Protein AF-A0A4Y9YE31-F1 (afdb_monomer)

Radius of gyration: 36.5 Å; Cα contacts (8 Å, |Δi|>4): 312; chains: 1; bounding box: 104×114×90 Å

Organism: NCBI:txid34475

Foldseek 3Di:
DDDDDDDDDDDDDDDDDDDPPDPPPDDPPPPDDPPDPPPDDPDDDDPPDPPDDDDDDDDDPDDDPDDPVVVVVVVVVVVVVVVVVPPDPPPPPPPPPPFDWDFQVLLVVVVVPQFQKAFDDDPVLVCLVVVLVVLVVVLVVVLVCLQPPAWDWDQDPPPPPPPPDDDDPDPDDRHTDTDRDPPVVSVVVNVVSCVVSVVVSCVSLVVQFQEFRTKHKAFPCPPVPPPPVPPPDPDDDDDDDDDPDPPGFIKMWTDTSVCPDDTSITGIATLVQWDWADDPDLQWIWIDGHSDPGTHIYGNDQRMDGSNHRDDSLVSQLSVLCVNVNNVVSVVVSVDPPRVPDD

Structure (mmCIF, N/CA/C/O backbone):
data_AF-A0A4Y9YE31-F1
#
_entry.id   AF-A0A4Y9YE31-F1
#
loop_
_atom_site.group_PDB
_atom_site.id
_atom_site.type_symbol
_atom_site.label_atom_id
_atom_site.label_alt_id
_atom_site.label_comp_id
_atom_site.label_asym_id
_atom_site.label_entity_id
_atom_site.label_seq_id
_atom_site.pdbx_PDB_ins_code
_atom_site.Cartn_x
_atom_site.Cartn_y
_atom_site.Cartn_z
_atom_site.occupancy
_atom_site.B_iso_or_equiv
_atom_site.auth_seq_id
_atom_site.auth_comp_id
_atom_site.auth_asym_id
_atom_site.auth_atom_id
_atom_site.pdbx_PDB_model_num
ATOM 1 N N . MET A 1 1 ? 39.730 77.713 39.331 1.00 41.91 1 MET A N 1
ATOM 2 C CA . MET A 1 1 ? 38.539 77.046 38.765 1.00 41.91 1 MET A CA 1
ATOM 3 C C . MET A 1 1 ? 38.909 76.667 37.355 1.00 41.91 1 MET A C 1
ATOM 5 O O . MET A 1 1 ? 39.059 77.536 36.505 1.00 41.91 1 MET A O 1
ATOM 9 N N . ASP A 1 2 ? 39.243 75.393 37.221 1.00 38.84 2 ASP A N 1
ATOM 10 C CA . ASP A 1 2 ? 40.165 74.874 36.225 1.00 38.84 2 ASP A CA 1
ATOM 11 C C . ASP A 1 2 ? 39.509 74.604 34.874 1.00 38.84 2 ASP A C 1
ATOM 13 O O . ASP A 1 2 ? 38.393 74.094 34.781 1.00 38.84 2 ASP A O 1
ATOM 17 N N . GLN A 1 3 ? 40.254 74.958 33.827 1.00 38.19 3 GLN A N 1
ATOM 18 C CA . GLN A 1 3 ? 39.988 74.616 32.436 1.00 38.19 3 GLN A CA 1
ATOM 19 C C . GLN A 1 3 ? 40.342 73.144 32.163 1.00 38.19 3 GLN A C 1
ATOM 21 O O . GLN A 1 3 ? 41.377 72.673 32.642 1.00 38.19 3 GLN A O 1
ATOM 26 N N . PRO A 1 4 ? 39.565 72.418 31.340 1.00 53.28 4 PRO A N 1
ATOM 27 C CA . PRO A 1 4 ? 39.952 71.087 30.897 1.00 53.28 4 PRO A CA 1
ATOM 28 C C . PRO A 1 4 ? 40.989 71.161 29.768 1.00 53.28 4 PRO A C 1
ATOM 30 O O . PRO A 1 4 ? 40.790 71.810 28.741 1.00 53.28 4 PRO A O 1
ATOM 33 N N . GLN A 1 5 ? 42.108 70.468 29.984 1.00 45.31 5 GLN A N 1
ATOM 34 C CA . GLN A 1 5 ? 43.215 70.357 29.046 1.00 45.31 5 GLN A CA 1
ATOM 35 C C . GLN A 1 5 ? 42.898 69.458 27.847 1.00 45.31 5 GLN A C 1
ATOM 37 O O . GLN A 1 5 ? 42.480 68.309 27.977 1.00 45.31 5 GLN A O 1
ATOM 42 N N . VAL A 1 6 ? 43.220 69.999 26.675 1.00 49.12 6 VAL A N 1
ATOM 43 C CA . VAL A 1 6 ? 43.454 69.300 25.413 1.00 49.12 6 VAL A CA 1
ATOM 44 C C . VAL A 1 6 ? 44.843 68.659 25.476 1.00 49.12 6 VAL A C 1
ATOM 46 O O . VAL A 1 6 ? 45.822 69.358 25.732 1.00 49.12 6 VAL A O 1
ATOM 49 N N . ARG A 1 7 ? 44.959 67.355 25.192 1.00 51.09 7 ARG A N 1
ATOM 50 C CA . ARG A 1 7 ? 46.254 66.723 24.901 1.00 51.09 7 ARG A CA 1
ATOM 51 C C . ARG A 1 7 ? 46.153 65.841 23.663 1.00 51.09 7 ARG A C 1
ATOM 53 O O . ARG A 1 7 ? 45.358 64.908 23.602 1.00 51.09 7 ARG A O 1
ATOM 60 N N . ARG A 1 8 ? 46.959 66.219 22.677 1.00 45.19 8 ARG A N 1
ATOM 61 C CA . ARG A 1 8 ? 47.174 65.612 21.365 1.00 45.19 8 ARG A CA 1
ATOM 62 C C . ARG A 1 8 ? 48.593 65.024 21.364 1.00 45.19 8 ARG A C 1
ATOM 64 O O . ARG A 1 8 ? 49.450 65.579 22.047 1.00 45.19 8 ARG A O 1
ATOM 71 N N . GLU A 1 9 ? 48.793 64.000 20.530 1.00 49.66 9 GLU A N 1
ATOM 72 C CA . GLU A 1 9 ? 50.068 63.341 20.160 1.00 49.66 9 GLU A CA 1
ATOM 73 C C . GLU A 1 9 ? 50.552 62.287 21.182 1.00 49.66 9 GLU A C 1
ATOM 75 O O . GLU A 1 9 ? 50.411 62.469 22.383 1.00 49.66 9 GLU A O 1
ATOM 80 N N . GLU A 1 10 ? 50.995 61.085 20.794 1.00 48.81 10 GLU A N 1
ATOM 81 C CA . GLU A 1 10 ? 51.923 60.759 19.704 1.00 48.81 10 GLU A CA 1
ATOM 82 C C . GLU A 1 10 ? 51.608 59.429 18.981 1.00 48.81 10 GLU A C 1
ATOM 84 O O . GLU A 1 10 ? 51.164 58.447 19.578 1.00 48.81 10 GLU A O 1
ATOM 89 N N . LEU A 1 11 ? 51.922 59.403 17.680 1.00 43.75 11 LEU A N 1
ATOM 90 C CA . LEU A 1 11 ? 52.176 58.199 16.887 1.00 43.75 11 LEU A CA 1
ATOM 91 C C . LEU A 1 11 ? 53.467 57.516 17.364 1.00 43.75 11 LEU A C 1
ATOM 93 O O . LEU A 1 11 ? 54.508 58.168 17.396 1.00 43.75 11 LEU A O 1
ATOM 97 N N . LYS A 1 12 ? 53.443 56.189 17.535 1.00 45.38 12 LYS A N 1
ATOM 98 C CA . LYS A 1 12 ? 54.604 55.321 17.275 1.00 45.38 12 LYS A CA 1
ATOM 99 C C . LYS A 1 12 ? 54.163 53.984 16.674 1.00 45.38 12 LYS A C 1
ATOM 101 O O . LYS A 1 12 ? 53.312 53.281 17.205 1.00 45.38 12 LYS A O 1
ATOM 106 N N . THR A 1 13 ? 54.754 53.714 15.520 1.00 43.25 13 THR A N 1
ATOM 107 C CA . THR A 1 13 ? 54.793 52.493 14.711 1.00 43.25 13 THR A CA 1
ATOM 108 C C . THR A 1 13 ? 55.592 51.369 15.374 1.00 43.25 13 THR A C 1
ATOM 110 O O . THR A 1 13 ? 56.732 51.611 15.750 1.00 43.25 13 THR A O 1
ATOM 113 N N . GLU A 1 14 ? 55.047 50.149 15.388 1.00 42.22 14 GLU A N 1
ATOM 114 C CA . GLU A 1 14 ? 55.767 48.855 15.436 1.00 42.22 14 GLU A CA 1
ATOM 115 C C . GLU A 1 14 ? 54.734 47.755 15.100 1.00 42.22 14 GLU A C 1
ATOM 117 O O . GLU A 1 14 ? 53.715 47.638 15.772 1.00 42.22 14 GLU A O 1
ATOM 122 N N . ALA A 1 15 ? 54.721 47.184 13.892 1.00 39.06 15 ALA A N 1
ATOM 123 C CA . ALA A 1 15 ? 55.595 46.133 13.356 1.00 39.06 15 ALA A CA 1
ATOM 124 C C . ALA A 1 15 ? 55.369 44.745 14.000 1.00 39.06 15 ALA A C 1
ATOM 126 O O . ALA A 1 15 ? 55.583 44.540 15.188 1.00 39.06 15 ALA A O 1
ATOM 127 N N . ASP A 1 16 ? 54.945 43.812 13.141 1.00 41.75 16 ASP A N 1
ATOM 128 C CA . ASP A 1 16 ? 55.035 42.352 13.242 1.00 41.75 16 ASP A CA 1
ATOM 129 C C . ASP A 1 16 ? 54.491 41.631 14.487 1.00 41.75 16 ASP A C 1
ATOM 131 O O . ASP A 1 16 ? 55.197 41.316 15.444 1.00 41.75 16 ASP A O 1
ATOM 135 N N . ARG A 1 17 ? 53.250 41.146 14.355 1.00 40.19 17 ARG A N 1
ATOM 136 C CA . ARG A 1 17 ? 52.888 39.796 14.813 1.00 40.19 17 ARG A CA 1
ATOM 137 C C . ARG A 1 17 ? 51.861 39.189 13.868 1.00 40.19 17 ARG A C 1
ATOM 139 O O . ARG A 1 17 ? 50.708 39.608 13.820 1.00 40.19 17 ARG A O 1
ATOM 146 N N . GLY A 1 18 ? 52.314 38.209 13.093 1.00 44.12 18 GLY A N 1
ATOM 147 C CA . GLY A 1 18 ? 51.445 37.341 12.318 1.00 44.12 18 GLY A CA 1
ATOM 148 C C . GLY A 1 18 ? 50.652 36.428 13.244 1.00 44.12 18 GLY A C 1
ATOM 149 O O . GLY A 1 18 ? 51.234 35.567 13.894 1.00 44.12 18 GLY A O 1
ATOM 150 N N . ASP A 1 19 ? 49.333 36.585 13.237 1.00 37.16 19 ASP A N 1
ATOM 151 C CA . ASP A 1 19 ? 48.401 35.601 13.776 1.00 37.16 19 ASP A CA 1
ATOM 152 C C . ASP A 1 19 ? 47.576 35.026 12.626 1.00 37.16 19 ASP A C 1
ATOM 154 O O . ASP A 1 19 ? 46.552 35.558 12.195 1.00 37.16 19 ASP A O 1
ATOM 158 N N . GLY A 1 20 ? 48.053 33.890 12.118 1.00 40.38 20 GLY A N 1
ATOM 159 C CA . GLY A 1 20 ? 47.266 32.981 11.302 1.00 40.38 20 GLY A CA 1
ATOM 160 C C . GLY A 1 20 ? 46.183 32.322 12.151 1.00 40.38 20 GLY A C 1
ATOM 161 O O . GLY A 1 20 ? 46.347 31.201 12.620 1.00 40.38 20 GLY A O 1
ATOM 162 N N . THR A 1 21 ? 45.047 32.994 12.316 1.00 38.72 21 THR A N 1
ATOM 163 C CA . THR A 1 21 ? 43.809 32.382 12.813 1.00 38.72 21 THR A CA 1
ATOM 164 C C . THR A 1 21 ? 42.973 31.916 11.626 1.00 38.72 21 THR A C 1
ATOM 166 O O . THR A 1 21 ? 42.028 32.559 11.176 1.00 38.72 21 THR A O 1
ATOM 169 N N . SER A 1 22 ? 43.343 30.750 11.090 1.00 34.81 22 SER A N 1
ATOM 170 C CA . SER A 1 22 ? 42.467 29.998 10.196 1.00 34.81 22 SER A CA 1
ATOM 171 C C . SER A 1 22 ? 41.286 29.469 11.011 1.00 34.81 22 SER A C 1
ATOM 173 O O . SER A 1 22 ? 41.436 28.623 11.894 1.00 34.81 22 SER A O 1
ATOM 175 N N . LEU A 1 23 ? 40.100 30.008 10.730 1.00 38.12 23 LEU A N 1
ATOM 176 C CA . LEU A 1 23 ? 38.819 29.525 11.230 1.00 38.12 23 LEU A CA 1
ATOM 177 C C . LEU A 1 23 ? 38.602 28.073 10.779 1.00 38.12 23 LEU A C 1
ATOM 179 O O . LEU A 1 23 ? 38.099 27.797 9.691 1.00 38.12 23 LEU A O 1
ATOM 183 N N . HIS A 1 24 ? 38.936 27.127 11.655 1.00 38.28 24 HIS A N 1
ATOM 184 C CA . HIS A 1 24 ? 38.475 25.746 11.575 1.00 38.28 24 HIS A CA 1
ATOM 185 C C . HIS A 1 24 ? 36.976 25.691 11.909 1.00 38.28 24 HIS A C 1
ATOM 187 O O . HIS A 1 24 ? 36.564 25.387 13.026 1.00 38.28 24 HIS A O 1
ATOM 193 N N . LEU A 1 25 ? 36.139 25.969 10.912 1.00 41.66 25 LEU A N 1
ATOM 194 C CA . LEU A 1 25 ? 34.694 25.784 10.992 1.00 41.66 25 LEU A CA 1
ATOM 195 C C . LEU A 1 25 ? 34.221 25.128 9.696 1.00 41.66 25 LEU A C 1
ATOM 197 O O . LEU A 1 25 ? 33.951 25.799 8.710 1.00 41.66 25 LEU A O 1
ATOM 201 N N . THR A 1 26 ? 34.220 23.788 9.697 1.00 46.62 26 THR A N 1
ATOM 202 C CA . THR A 1 26 ? 33.292 22.862 8.999 1.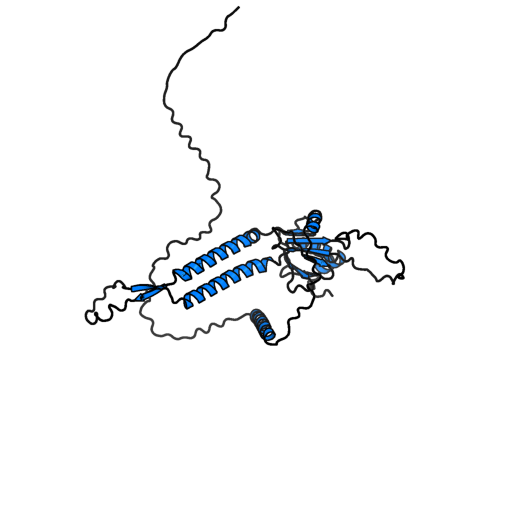00 46.62 26 THR A CA 1
ATOM 203 C C . THR A 1 26 ? 33.926 21.471 8.836 1.00 46.62 26 THR A C 1
ATOM 205 O O . THR A 1 26 ? 34.355 21.061 7.762 1.00 46.62 26 THR A O 1
ATOM 208 N N . SER A 1 27 ? 33.961 20.672 9.907 1.00 39.81 27 SER A N 1
ATOM 209 C CA . SER A 1 27 ? 34.267 19.233 9.791 1.00 39.81 27 SER A CA 1
ATOM 210 C C . SER A 1 27 ? 33.592 18.379 10.871 1.00 39.81 27 SER A C 1
ATOM 212 O O . SER A 1 27 ? 34.191 17.488 11.464 1.00 39.81 27 SER A O 1
ATOM 214 N N . ARG A 1 28 ? 32.292 18.590 11.109 1.00 41.09 28 ARG A N 1
ATOM 215 C CA . ARG A 1 28 ? 31.460 17.639 11.874 1.00 41.09 28 ARG A CA 1
ATOM 216 C C . ARG A 1 28 ? 30.084 17.423 11.245 1.00 41.09 28 ARG A C 1
ATOM 218 O O . ARG A 1 28 ? 29.063 17.639 11.875 1.00 41.09 28 ARG A O 1
ATOM 225 N N . LEU A 1 29 ? 30.073 16.967 9.990 1.00 41.00 29 LEU A N 1
ATOM 226 C CA . LEU A 1 29 ? 28.893 16.359 9.347 1.00 41.00 29 LEU A CA 1
ATOM 227 C C . LEU A 1 29 ? 29.290 15.405 8.198 1.00 41.00 29 LEU A C 1
ATOM 229 O O . LEU A 1 29 ? 28.675 15.368 7.141 1.00 41.00 29 LEU A O 1
ATOM 233 N N . LYS A 1 30 ? 30.359 14.621 8.395 1.00 40.31 30 LYS A N 1
ATOM 234 C CA . LYS A 1 30 ? 30.784 13.546 7.476 1.00 40.31 30 LYS A CA 1
ATOM 235 C C . LYS A 1 30 ? 31.270 12.315 8.244 1.00 40.31 30 LYS A C 1
ATOM 237 O O . LYS A 1 30 ? 32.405 11.892 8.079 1.00 40.31 30 LYS A O 1
ATOM 242 N N . LYS A 1 31 ? 30.439 11.750 9.123 1.00 45.31 31 LYS A N 1
ATOM 243 C CA . LYS A 1 31 ? 30.676 10.415 9.708 1.00 45.31 31 LYS A CA 1
ATOM 244 C C . LYS A 1 31 ? 29.352 9.713 10.004 1.00 45.31 31 LYS A C 1
ATOM 246 O O . LYS A 1 31 ? 28.904 9.688 11.142 1.00 45.31 31 LYS A O 1
ATOM 251 N N . SER A 1 32 ? 28.709 9.196 8.960 1.00 43.41 32 SER A N 1
ATOM 252 C CA . SER A 1 32 ? 27.857 7.991 8.998 1.00 43.41 32 SER A CA 1
ATOM 253 C C . SER A 1 32 ? 27.196 7.802 7.633 1.00 43.41 32 SER A C 1
ATOM 255 O O . SER A 1 32 ? 26.152 8.381 7.374 1.00 43.41 32 SER A O 1
ATOM 257 N 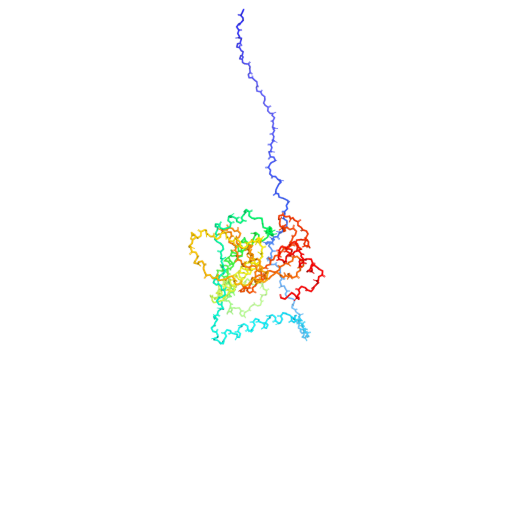N . LEU A 1 33 ? 27.858 7.045 6.751 1.00 41.56 33 LEU A N 1
ATOM 258 C CA . LEU A 1 33 ? 27.278 6.203 5.688 1.00 41.56 33 LEU A CA 1
ATOM 259 C C . LEU A 1 33 ? 28.423 5.675 4.801 1.00 41.56 33 LEU A C 1
ATOM 261 O O . LEU A 1 33 ? 28.880 6.392 3.912 1.00 41.56 33 LEU A O 1
ATOM 265 N N . PRO A 1 34 ? 28.899 4.434 4.998 1.00 42.22 34 PRO A N 1
ATOM 266 C CA . PRO A 1 34 ? 29.629 3.714 3.974 1.00 42.22 34 PRO A CA 1
ATOM 267 C C . PRO A 1 34 ? 28.668 2.706 3.331 1.00 42.22 34 PRO A C 1
ATOM 269 O O . PRO A 1 34 ? 28.537 1.579 3.792 1.00 42.22 34 PRO A O 1
ATOM 272 N N . ILE A 1 35 ? 27.977 3.110 2.266 1.00 40.50 35 ILE A N 1
ATOM 273 C CA . ILE A 1 35 ? 27.481 2.166 1.256 1.00 40.50 35 ILE A CA 1
ATOM 274 C C . ILE A 1 35 ? 28.015 2.682 -0.076 1.00 40.50 35 ILE A C 1
ATOM 276 O O . ILE A 1 35 ? 27.453 3.572 -0.709 1.00 40.50 35 ILE A O 1
ATOM 280 N N . LEU A 1 36 ? 29.197 2.178 -0.420 1.00 37.53 36 LEU A N 1
ATOM 281 C CA . LEU A 1 36 ? 29.911 2.452 -1.657 1.00 37.53 36 LEU A CA 1
ATOM 282 C C . LEU A 1 36 ? 29.198 1.751 -2.821 1.00 37.53 36 LEU A C 1
ATOM 284 O O . LEU A 1 36 ? 29.237 0.528 -2.915 1.00 37.53 36 LEU A O 1
ATOM 288 N N . PHE A 1 37 ? 28.627 2.517 -3.751 1.00 38.56 37 PHE A N 1
ATOM 289 C CA . PHE A 1 37 ? 28.549 2.092 -5.149 1.00 38.56 37 PHE A CA 1
ATOM 290 C C . PHE A 1 37 ? 29.853 2.520 -5.821 1.00 38.56 37 PHE A C 1
ATOM 292 O O . PHE A 1 37 ? 30.015 3.661 -6.248 1.00 38.56 37 PHE A O 1
ATOM 299 N N . ASN A 1 38 ? 30.819 1.606 -5.849 1.00 31.00 38 ASN A N 1
ATOM 300 C CA . ASN A 1 38 ? 32.086 1.793 -6.539 1.00 31.00 38 ASN A CA 1
ATOM 301 C C . ASN A 1 38 ? 31.922 1.315 -7.993 1.00 31.00 38 ASN A C 1
ATOM 303 O O . ASN A 1 38 ? 32.124 0.145 -8.298 1.00 31.00 38 ASN A O 1
ATOM 307 N N . TYR A 1 39 ? 31.487 2.213 -8.880 1.00 37.81 39 TYR A N 1
ATOM 308 C CA . TYR A 1 39 ? 31.437 1.991 -10.331 1.00 37.81 39 TYR A CA 1
ATOM 309 C C . TYR A 1 39 ? 32.646 2.678 -10.983 1.00 37.81 39 TYR A C 1
ATOM 311 O O . TYR A 1 39 ? 32.518 3.685 -11.672 1.00 37.81 39 TYR A O 1
ATOM 319 N N . ARG A 1 40 ? 33.859 2.173 -10.732 1.00 36.84 40 ARG A N 1
ATOM 320 C CA . ARG A 1 40 ? 35.051 2.535 -11.516 1.00 36.84 40 ARG A CA 1
ATOM 321 C C . ARG A 1 40 ? 35.990 1.333 -11.647 1.00 36.84 40 ARG A C 1
ATOM 323 O O . ARG A 1 40 ? 36.442 0.773 -10.657 1.00 36.84 40 ARG A O 1
ATOM 330 N N . SER A 1 41 ? 36.306 1.003 -12.899 1.00 40.81 41 SER A N 1
ATOM 331 C CA . SER A 1 41 ? 37.285 0.009 -13.376 1.00 40.81 41 SER A CA 1
ATOM 332 C C . SER A 1 41 ? 36.903 -1.479 -13.279 1.00 40.81 41 SER A C 1
ATOM 334 O O . SER A 1 41 ? 37.431 -2.246 -12.486 1.00 40.81 41 SER A O 1
ATOM 336 N N . LEU A 1 42 ? 36.047 -1.917 -14.203 1.00 37.62 42 LEU A N 1
ATOM 337 C CA . LEU A 1 42 ? 36.107 -3.272 -14.765 1.00 37.62 42 LEU A CA 1
ATOM 338 C C . LEU A 1 42 ? 36.212 -3.150 -16.289 1.00 37.62 42 LEU A C 1
ATOM 340 O O . LEU A 1 42 ? 35.327 -3.543 -17.041 1.00 37.62 42 LEU A O 1
ATOM 344 N N . SER A 1 43 ? 37.306 -2.543 -16.743 1.00 44.88 43 SER A N 1
ATOM 345 C CA . SER A 1 43 ? 37.803 -2.712 -18.102 1.00 44.88 43 SER A CA 1
ATOM 346 C C . SER A 1 43 ? 38.942 -3.734 -18.069 1.00 44.88 43 SER A C 1
ATOM 348 O O . SER A 1 43 ? 39.891 -3.613 -17.301 1.00 44.88 43 SER A O 1
ATOM 350 N N . ALA A 1 44 ? 38.807 -4.755 -18.914 1.00 43.69 44 ALA A N 1
ATOM 351 C CA . ALA A 1 44 ? 39.873 -5.636 -19.387 1.00 43.69 44 ALA A CA 1
ATOM 352 C C . ALA A 1 44 ? 40.658 -6.457 -18.336 1.00 43.69 44 ALA A C 1
ATOM 354 O O . ALA A 1 44 ? 41.830 -6.209 -18.063 1.00 43.69 44 ALA A O 1
ATOM 355 N N . ARG A 1 45 ? 40.078 -7.577 -17.881 1.00 37.19 45 ARG A N 1
ATOM 356 C CA . ARG A 1 45 ? 40.862 -8.799 -17.615 1.00 37.19 45 ARG A CA 1
ATOM 357 C C . ARG A 1 45 ? 40.268 -9.991 -18.360 1.00 37.19 45 ARG A C 1
ATOM 359 O O . ARG A 1 45 ? 39.282 -10.582 -17.946 1.00 37.19 45 ARG A O 1
ATOM 366 N N . ALA A 1 46 ? 40.898 -10.258 -19.500 1.00 38.66 46 ALA A N 1
ATOM 367 C CA . ALA A 1 46 ? 41.155 -11.556 -20.113 1.00 38.66 46 ALA A CA 1
ATOM 368 C C . ALA A 1 46 ? 40.223 -12.723 -19.730 1.00 38.66 46 ALA A C 1
ATOM 370 O O . ALA A 1 46 ? 40.517 -13.499 -18.825 1.00 38.66 46 ALA A O 1
ATOM 371 N N . TRP A 1 47 ? 39.199 -12.950 -20.551 1.00 36.38 47 TRP A N 1
ATOM 372 C CA . TRP A 1 47 ? 38.734 -14.309 -20.823 1.00 36.38 47 TRP A CA 1
ATOM 373 C C . TRP A 1 47 ? 39.723 -14.958 -21.800 1.00 36.38 47 TRP A C 1
ATOM 375 O O . TRP A 1 47 ? 39.550 -14.887 -23.013 1.00 36.38 47 TRP A O 1
ATOM 385 N N . ARG A 1 48 ? 40.804 -15.558 -21.286 1.00 37.00 48 ARG A N 1
ATOM 386 C CA . ARG A 1 48 ? 41.522 -16.600 -22.033 1.00 37.00 48 ARG A CA 1
ATOM 387 C C . ARG A 1 48 ? 40.818 -17.918 -21.739 1.00 37.00 48 ARG A C 1
ATOM 389 O O . ARG A 1 48 ? 40.931 -18.442 -20.636 1.00 37.00 48 ARG A O 1
ATOM 396 N N . ALA A 1 49 ? 40.081 -18.431 -22.717 1.00 37.16 49 ALA A N 1
ATOM 397 C CA . ALA A 1 49 ? 39.648 -19.819 -22.701 1.00 37.16 49 ALA A CA 1
ATOM 398 C C . ALA A 1 49 ? 40.894 -20.718 -22.824 1.00 37.16 49 ALA A C 1
ATOM 400 O O . ALA A 1 49 ? 41.693 -20.498 -23.740 1.00 37.16 49 ALA A O 1
ATOM 401 N N . PRO A 1 50 ? 41.099 -21.714 -21.947 1.00 41.69 50 PRO A N 1
ATOM 402 C CA . PRO A 1 50 ? 42.086 -22.744 -22.209 1.00 41.69 50 PRO A CA 1
ATOM 403 C C . PRO A 1 50 ? 41.596 -23.597 -23.383 1.00 41.69 50 PRO A C 1
ATOM 405 O O . PRO A 1 50 ? 40.532 -24.218 -23.339 1.00 41.69 50 PRO A O 1
ATOM 408 N N . ALA A 1 51 ? 42.380 -23.604 -24.458 1.00 45.66 51 ALA A N 1
ATOM 409 C CA . ALA A 1 51 ? 42.229 -24.544 -25.552 1.00 45.66 51 ALA A CA 1
ATOM 410 C C . ALA A 1 51 ? 42.575 -25.947 -25.033 1.00 45.66 51 ALA A C 1
ATOM 412 O O . ALA A 1 51 ? 43.745 -26.277 -24.873 1.00 45.66 51 ALA A O 1
ATOM 413 N N . GLY A 1 52 ? 41.560 -26.761 -24.737 1.00 49.47 52 GLY A N 1
ATOM 414 C CA . GLY A 1 52 ? 41.776 -28.166 -24.386 1.00 49.47 52 GLY A CA 1
ATOM 415 C C . GLY A 1 52 ? 40.766 -28.744 -23.405 1.00 49.47 52 GLY A C 1
ATOM 416 O O . GLY A 1 52 ? 41.124 -29.072 -22.284 1.00 49.47 52 GLY A O 1
ATOM 417 N N . ALA A 1 53 ? 39.516 -28.927 -23.829 1.00 38.53 53 ALA A N 1
ATOM 418 C CA . ALA A 1 53 ? 38.588 -29.829 -23.143 1.00 38.53 53 ALA A CA 1
ATOM 419 C C . ALA A 1 53 ? 37.607 -30.434 -24.154 1.00 38.53 53 ALA A C 1
ATOM 421 O O . ALA A 1 53 ? 36.458 -30.018 -24.292 1.00 38.53 53 ALA A O 1
ATOM 422 N N . ARG A 1 54 ? 38.094 -31.416 -24.920 1.00 46.34 54 ARG A N 1
ATOM 423 C CA . ARG A 1 54 ? 37.229 -32.349 -25.646 1.00 46.34 54 ARG A CA 1
ATOM 424 C C . ARG A 1 54 ? 36.710 -33.389 -24.647 1.00 46.34 54 ARG A C 1
ATOM 426 O O . ARG A 1 54 ? 37.511 -34.019 -23.974 1.00 46.34 54 ARG A O 1
ATOM 433 N N . ARG A 1 55 ? 35.390 -33.607 -24.687 1.00 46.62 55 ARG A N 1
ATOM 434 C CA . ARG A 1 55 ? 34.623 -34.754 -24.157 1.00 46.62 55 ARG A CA 1
ATOM 435 C C . ARG A 1 55 ? 34.571 -34.899 -22.630 1.00 46.62 55 ARG A C 1
ATOM 437 O O . ARG A 1 55 ? 35.495 -35.409 -22.025 1.00 46.62 55 ARG A O 1
ATOM 444 N N . CYS A 1 56 ? 33.407 -34.573 -22.068 1.00 34.12 56 CYS A N 1
ATOM 445 C CA . CYS A 1 56 ? 32.719 -35.380 -21.054 1.00 34.12 56 CYS A CA 1
ATOM 446 C C . CYS A 1 56 ? 31.258 -34.914 -20.980 1.00 34.12 56 CYS A C 1
ATOM 448 O O . CYS A 1 56 ? 30.932 -33.915 -20.347 1.00 34.12 56 CYS A O 1
ATOM 450 N N . ALA A 1 57 ? 30.383 -35.625 -21.691 1.00 42.47 57 ALA A N 1
ATOM 451 C CA . ALA A 1 57 ? 28.944 -35.545 -21.501 1.00 42.47 57 ALA A CA 1
ATOM 452 C C . ALA A 1 57 ? 28.583 -36.499 -20.358 1.00 42.47 57 ALA A C 1
ATOM 454 O O . ALA A 1 57 ? 28.555 -37.707 -20.563 1.00 42.47 57 ALA A O 1
ATOM 455 N N . CYS A 1 58 ? 28.327 -35.960 -19.167 1.00 33.84 58 CYS A N 1
ATOM 456 C CA . CYS A 1 58 ? 27.715 -36.700 -18.069 1.00 33.84 58 CYS A CA 1
ATOM 457 C C . CYS A 1 58 ? 26.626 -35.841 -17.423 1.00 33.84 58 CYS A C 1
ATOM 459 O O . CYS A 1 58 ? 26.817 -34.663 -17.128 1.00 33.84 58 CYS A O 1
ATOM 461 N N . HIS A 1 59 ? 25.468 -36.472 -17.262 1.00 39.34 59 HIS A N 1
ATOM 462 C CA . HIS A 1 59 ? 24.226 -35.969 -16.697 1.00 39.34 59 HIS A CA 1
ATOM 463 C C . HIS A 1 59 ? 24.388 -35.056 -15.471 1.00 39.34 59 HIS A C 1
ATOM 465 O O . HIS A 1 59 ? 24.755 -35.521 -14.396 1.00 39.34 59 HIS A O 1
ATOM 471 N N . LEU A 1 60 ? 23.937 -33.803 -15.588 1.00 34.31 60 LEU A N 1
ATOM 472 C CA . LEU A 1 60 ? 23.442 -33.032 -14.447 1.00 34.31 60 LEU A CA 1
ATOM 473 C C . LEU A 1 60 ? 21.923 -32.895 -14.578 1.00 34.31 60 LEU A C 1
ATOM 475 O O . LEU A 1 60 ? 21.400 -32.025 -15.272 1.00 34.31 60 LEU A O 1
ATOM 479 N N . ARG A 1 61 ? 21.202 -33.811 -13.929 1.00 37.28 61 ARG A N 1
ATOM 480 C CA . ARG A 1 61 ? 19.754 -33.724 -13.725 1.00 37.28 61 ARG A CA 1
ATOM 481 C C . ARG A 1 61 ? 19.532 -32.902 -12.452 1.00 37.28 61 ARG A C 1
ATOM 483 O O . ARG A 1 61 ? 19.465 -33.454 -11.362 1.00 37.28 61 ARG A O 1
ATOM 490 N N . ALA A 1 62 ? 19.475 -31.579 -12.590 1.00 35.12 62 ALA A N 1
ATOM 491 C CA . ALA A 1 62 ? 19.071 -30.690 -11.506 1.00 35.12 62 ALA A CA 1
ATOM 492 C C . ALA A 1 62 ? 17.553 -30.819 -11.302 1.00 35.12 62 ALA A C 1
ATOM 494 O O . ALA A 1 62 ? 16.757 -30.305 -12.085 1.00 35.12 62 ALA A O 1
ATOM 495 N N . THR A 1 63 ? 17.142 -31.555 -10.273 1.00 38.09 63 THR A N 1
ATOM 496 C CA . THR A 1 63 ? 15.753 -31.590 -9.813 1.00 38.09 63 THR A CA 1
ATOM 497 C C . THR A 1 63 ? 15.480 -30.335 -8.993 1.00 38.09 63 THR A C 1
ATOM 499 O O . THR A 1 63 ? 15.816 -30.275 -7.813 1.00 38.09 63 THR A O 1
ATOM 502 N N . ALA A 1 64 ? 14.886 -29.320 -9.618 1.00 38.25 64 ALA A N 1
ATOM 503 C CA . ALA A 1 64 ? 14.271 -28.216 -8.895 1.00 38.25 64 ALA A CA 1
ATOM 504 C C . ALA A 1 64 ? 12.996 -28.737 -8.213 1.00 38.25 64 ALA A C 1
ATOM 506 O O . ALA A 1 64 ? 12.007 -29.045 -8.879 1.00 38.25 64 ALA A O 1
ATOM 507 N N . THR A 1 65 ? 13.023 -28.877 -6.890 1.00 39.72 65 THR A N 1
ATOM 508 C CA . THR A 1 65 ? 11.818 -29.103 -6.088 1.00 39.72 65 THR A CA 1
ATOM 509 C C . THR A 1 65 ? 11.050 -27.788 -6.020 1.00 39.72 65 THR A C 1
ATOM 511 O O . THR A 1 65 ? 11.343 -26.933 -5.188 1.00 39.72 65 THR A O 1
ATOM 514 N N . VAL A 1 66 ? 10.115 -27.598 -6.949 1.00 51.31 66 VAL A N 1
ATOM 515 C CA . VAL A 1 66 ? 9.153 -26.492 -6.898 1.00 51.31 66 VAL A CA 1
ATOM 516 C C . VAL A 1 66 ? 8.166 -26.784 -5.772 1.00 51.31 66 VAL A C 1
ATOM 518 O O . VAL A 1 66 ? 7.570 -27.863 -5.732 1.00 51.31 66 VAL A O 1
ATOM 521 N N . ASP A 1 67 ? 8.023 -25.831 -4.854 1.00 58.78 67 ASP A N 1
ATOM 522 C CA . ASP A 1 67 ? 7.117 -25.928 -3.717 1.00 58.78 67 ASP A CA 1
ATOM 523 C C . ASP A 1 67 ? 5.660 -26.055 -4.201 1.00 58.78 67 ASP A C 1
ATOM 525 O O . ASP A 1 67 ? 5.204 -25.360 -5.119 1.00 58.78 67 ASP A O 1
ATOM 529 N N . ARG A 1 68 ? 4.916 -26.985 -3.600 1.00 60.78 68 ARG A N 1
ATOM 530 C CA . ARG A 1 68 ? 3.561 -27.359 -4.026 1.00 60.78 68 ARG A CA 1
ATOM 531 C C . ARG A 1 68 ? 2.594 -26.180 -3.885 1.00 60.78 68 ARG A C 1
ATOM 533 O O . ARG A 1 68 ? 1.682 -26.041 -4.702 1.00 60.78 68 ARG A O 1
ATOM 540 N N . ASP A 1 69 ? 2.841 -25.297 -2.921 1.00 58.41 69 ASP A N 1
ATOM 541 C CA . ASP A 1 69 ? 2.042 -24.091 -2.689 1.00 58.41 69 ASP A CA 1
ATOM 542 C C . ASP A 1 69 ? 2.281 -23.003 -3.752 1.00 58.41 69 ASP A C 1
ATOM 544 O O . ASP A 1 69 ? 1.372 -22.235 -4.087 1.00 58.41 69 ASP A O 1
ATOM 548 N N . GLU A 1 70 ? 3.462 -22.976 -4.375 1.00 57.75 70 GLU A N 1
ATOM 549 C CA . GLU A 1 70 ? 3.781 -22.057 -5.472 1.00 57.75 70 GLU A CA 1
ATOM 550 C C . GLU A 1 70 ? 3.106 -22.494 -6.784 1.00 57.75 70 GLU A C 1
ATOM 552 O O . GLU A 1 70 ? 2.533 -21.676 -7.513 1.00 57.75 70 GLU A O 1
ATOM 557 N N . LEU A 1 71 ? 3.052 -23.808 -7.029 1.00 54.97 71 LEU A N 1
ATOM 558 C CA . LEU A 1 71 ? 2.304 -24.402 -8.141 1.00 54.97 71 LEU A CA 1
ATOM 559 C C . LEU A 1 71 ? 0.794 -24.164 -8.014 1.00 54.97 71 LEU A C 1
ATOM 561 O O . LEU A 1 71 ? 0.149 -23.808 -9.002 1.00 54.97 71 LEU A O 1
ATOM 565 N N . VAL A 1 72 ? 0.218 -24.280 -6.813 1.00 70.38 72 VAL A N 1
ATOM 566 C CA . VAL A 1 72 ? -1.213 -23.995 -6.585 1.00 70.38 72 VAL A CA 1
ATOM 567 C C . VAL A 1 72 ? -1.543 -22.521 -6.858 1.00 70.38 72 VAL A C 1
ATOM 569 O O . VAL A 1 72 ? -2.595 -22.219 -7.434 1.00 70.38 72 VAL A O 1
ATOM 572 N N . ASN A 1 73 ? -0.637 -21.597 -6.529 1.00 59.03 73 ASN A N 1
ATOM 573 C CA . ASN A 1 73 ? -0.808 -20.177 -6.838 1.00 59.03 73 ASN A CA 1
ATOM 574 C C . ASN A 1 73 ? -0.657 -19.873 -8.343 1.00 59.03 73 ASN A C 1
ATOM 576 O O . ASN A 1 73 ? -1.439 -19.085 -8.882 1.00 59.03 73 ASN A O 1
ATOM 580 N N . MET A 1 74 ? 0.243 -20.560 -9.057 1.00 51.19 74 MET A N 1
ATOM 581 C CA . MET A 1 74 ? 0.342 -20.471 -10.523 1.00 51.19 74 MET A CA 1
ATOM 582 C C . MET A 1 74 ? -0.886 -21.050 -11.246 1.00 51.19 74 MET A C 1
ATOM 584 O O . MET A 1 74 ? -1.388 -20.441 -12.195 1.00 51.19 74 MET A O 1
ATOM 588 N N . PHE A 1 75 ? -1.439 -22.174 -10.781 1.00 55.75 75 PHE A N 1
ATOM 589 C CA . PHE A 1 75 ? -2.656 -22.752 -11.367 1.00 55.75 75 PHE A CA 1
ATOM 590 C C . PHE A 1 75 ? -3.902 -21.890 -11.114 1.00 55.75 75 PHE A C 1
ATOM 592 O O . PHE A 1 75 ? -4.784 -21.808 -11.975 1.00 55.75 75 PHE A O 1
ATOM 599 N N . ARG A 1 76 ? -3.966 -21.162 -9.988 1.00 56.94 76 ARG A N 1
ATOM 600 C CA . ARG A 1 76 ? -5.006 -20.142 -9.767 1.00 56.94 76 ARG A CA 1
ATOM 601 C C . ARG A 1 76 ? -4.888 -18.977 -10.752 1.00 56.94 76 ARG A C 1
ATOM 603 O O . ARG A 1 76 ? -5.916 -18.531 -11.255 1.00 56.94 76 ARG A O 1
ATOM 610 N N . ALA A 1 77 ? -3.675 -18.546 -11.104 1.00 48.78 77 ALA A N 1
ATOM 611 C CA . ALA A 1 77 ? -3.465 -17.505 -12.113 1.00 48.78 77 ALA A CA 1
ATOM 612 C C . ALA A 1 77 ? -3.860 -17.961 -13.535 1.00 48.78 77 ALA A C 1
ATOM 614 O O . ALA A 1 77 ? -4.471 -17.197 -14.282 1.00 48.78 77 ALA A O 1
ATOM 615 N N . GLN A 1 78 ? -3.615 -19.225 -13.904 1.00 50.50 78 GLN A N 1
ATOM 616 C CA . GLN A 1 78 ? -4.044 -19.761 -15.207 1.00 50.50 78 GLN A CA 1
ATOM 617 C C . GLN A 1 78 ? -5.568 -19.930 -15.333 1.00 50.50 78 GLN A C 1
ATOM 619 O O . GLN A 1 78 ? -6.126 -19.745 -16.418 1.00 50.50 78 GLN A O 1
ATOM 624 N N . ASN A 1 79 ? -6.271 -20.219 -14.234 1.00 48.16 79 ASN A N 1
ATOM 625 C CA . ASN A 1 79 ? -7.736 -20.289 -14.243 1.00 48.16 79 ASN A CA 1
ATOM 626 C C . ASN A 1 79 ? -8.401 -18.912 -14.428 1.00 48.16 79 ASN A C 1
ATOM 628 O O . ASN A 1 79 ? -9.482 -18.841 -15.015 1.00 48.16 79 ASN A O 1
ATOM 632 N N . VAL A 1 80 ? -7.732 -17.818 -14.042 1.00 51.75 80 VAL A N 1
ATOM 633 C CA . VAL A 1 80 ? -8.173 -16.443 -14.349 1.00 51.75 80 VAL A CA 1
ATOM 634 C C . VAL A 1 80 ? -8.073 -16.152 -15.854 1.00 51.75 80 VAL A C 1
ATOM 636 O O . VAL A 1 80 ? -8.974 -15.548 -16.431 1.00 51.75 80 VAL A O 1
ATOM 639 N N . VAL A 1 81 ? -7.044 -16.663 -16.537 1.00 53.38 81 VAL A N 1
ATOM 640 C CA . VAL A 1 81 ? -6.896 -16.500 -17.998 1.00 53.38 81 VAL A CA 1
ATOM 641 C C . VAL A 1 81 ? -7.932 -17.325 -18.776 1.00 53.38 81 VAL A C 1
ATOM 643 O O . VAL A 1 81 ? -8.439 -16.883 -19.806 1.00 53.38 81 VAL A O 1
ATOM 646 N N . ARG A 1 82 ? -8.328 -18.501 -18.268 1.00 52.66 82 ARG A N 1
ATOM 647 C CA . ARG A 1 82 ? -9.401 -19.311 -18.876 1.00 52.66 82 ARG A CA 1
ATOM 648 C C . ARG A 1 82 ? -10.810 -18.748 -18.654 1.00 52.66 82 ARG A C 1
ATOM 650 O O . ARG A 1 82 ? -11.688 -19.061 -19.459 1.00 52.66 82 ARG A O 1
ATOM 657 N N . SER A 1 83 ? -11.050 -17.923 -17.628 1.00 46.72 83 SER A N 1
ATOM 658 C CA . SER A 1 83 ? -12.352 -17.253 -17.455 1.00 46.72 83 SER A CA 1
ATOM 659 C C . SER A 1 83 ? -12.533 -16.072 -18.420 1.00 46.72 83 SER A C 1
ATOM 661 O O . SER A 1 83 ? -13.643 -15.844 -18.899 1.00 46.72 83 SER A O 1
ATOM 663 N N . LEU A 1 84 ? -11.441 -15.410 -18.828 1.00 48.91 84 LEU A N 1
ATOM 664 C CA . LEU A 1 84 ? -11.457 -14.319 -19.815 1.00 48.91 84 LEU A CA 1
ATOM 665 C C . LEU A 1 84 ? -11.890 -14.758 -21.225 1.00 48.91 84 LEU A C 1
ATOM 667 O O . LEU A 1 84 ? -12.388 -13.942 -21.994 1.00 48.91 84 LEU A O 1
ATOM 671 N N . ARG A 1 85 ? -11.762 -16.046 -21.570 1.00 51.81 85 ARG A N 1
ATOM 672 C CA . ARG A 1 85 ? -12.125 -16.569 -22.901 1.00 51.81 85 ARG A CA 1
ATOM 673 C C . ARG A 1 85 ? -13.611 -16.909 -23.062 1.00 51.81 85 ARG A C 1
ATOM 675 O O . ARG A 1 85 ? -14.040 -17.209 -24.169 1.00 51.81 85 ARG A O 1
ATOM 682 N N . ARG A 1 86 ? -14.390 -16.905 -21.973 1.00 48.66 86 ARG A N 1
ATOM 683 C CA . ARG A 1 86 ? -15.759 -17.450 -21.937 1.00 48.66 86 ARG A CA 1
ATOM 684 C C . ARG A 1 86 ? -16.881 -16.411 -21.953 1.00 48.66 86 ARG A C 1
ATOM 686 O O . ARG A 1 86 ? -17.983 -16.735 -21.533 1.00 48.66 86 ARG A O 1
ATOM 693 N N . GLY A 1 87 ? -16.626 -15.186 -22.424 1.00 41.03 87 GLY A N 1
ATOM 694 C CA . GLY A 1 87 ? -17.681 -14.208 -22.744 1.00 41.03 87 GLY A CA 1
ATOM 695 C C . GLY A 1 87 ? -18.666 -13.887 -21.610 1.00 41.03 87 GLY A C 1
ATOM 696 O O . GLY A 1 87 ? -19.718 -13.307 -21.864 1.00 41.03 87 GLY A O 1
ATOM 697 N N . GLN A 1 88 ? -18.358 -14.254 -20.361 1.00 46.03 88 GLN A N 1
ATOM 698 C CA . GLN A 1 88 ? -19.148 -13.853 -19.210 1.00 46.03 88 GLN A CA 1
ATOM 699 C C . GLN A 1 88 ? -18.867 -12.376 -18.991 1.00 46.03 88 GLN A C 1
ATOM 701 O O . GLN A 1 88 ? -17.768 -11.987 -18.593 1.00 46.03 88 GLN A O 1
ATOM 706 N N . SER A 1 89 ? -19.862 -11.546 -19.306 1.00 40.97 89 SER A N 1
ATOM 707 C CA . SER A 1 89 ? -19.830 -10.128 -18.989 1.00 40.97 89 SER A CA 1
ATOM 708 C C . SER A 1 89 ? -19.500 -9.989 -17.506 1.00 40.97 89 SER A C 1
ATOM 710 O O . SER A 1 89 ? -20.290 -10.418 -16.660 1.00 40.97 89 SER A O 1
ATOM 712 N N . TRP A 1 90 ? -18.347 -9.403 -17.191 1.00 40.88 90 TRP A N 1
ATOM 713 C CA . TRP A 1 90 ? -17.995 -8.979 -15.843 1.00 40.88 90 TRP A CA 1
ATOM 714 C C . TRP A 1 90 ? -18.940 -7.844 -15.436 1.00 40.88 90 TRP A C 1
ATOM 716 O O . TRP A 1 90 ? -18.566 -6.675 -15.404 1.00 40.88 90 TRP A O 1
ATOM 726 N N . ARG A 1 91 ? -20.199 -8.165 -15.127 1.00 40.47 91 ARG A N 1
ATOM 727 C CA . ARG A 1 91 ? -21.003 -7.305 -14.268 1.00 40.47 91 ARG A CA 1
ATOM 728 C C . ARG A 1 91 ? -20.443 -7.522 -12.876 1.00 40.47 91 ARG A C 1
ATOM 730 O O . ARG A 1 91 ? -20.885 -8.414 -12.157 1.00 40.47 91 ARG A O 1
ATOM 737 N N . ALA A 1 92 ? -19.402 -6.757 -12.545 1.00 44.56 92 ALA A N 1
ATOM 738 C CA . ALA A 1 92 ? -18.966 -6.621 -11.169 1.00 44.56 92 ALA A CA 1
ATOM 739 C C . ALA A 1 92 ? -20.230 -6.381 -10.324 1.00 44.56 92 ALA A C 1
ATOM 741 O O . ALA A 1 92 ? -21.039 -5.524 -10.708 1.00 44.56 92 ALA A O 1
ATOM 742 N N . PRO A 1 93 ? -20.466 -7.159 -9.252 1.00 48.28 93 PRO A N 1
ATOM 743 C CA . PRO A 1 93 ? -21.627 -6.938 -8.407 1.00 48.28 93 PRO A CA 1
ATOM 744 C C . PRO A 1 93 ? -21.653 -5.456 -8.001 1.00 48.28 93 PRO A C 1
ATOM 746 O O . PRO A 1 93 ? -20.586 -4.889 -7.743 1.00 48.28 93 PRO A O 1
ATOM 749 N N . PRO A 1 94 ? -22.827 -4.798 -7.988 1.00 48.34 94 PRO A N 1
ATOM 750 C CA . PRO A 1 94 ? -22.969 -3.370 -7.710 1.00 48.34 94 PRO A CA 1
ATOM 751 C C . PRO A 1 94 ? -22.725 -3.066 -6.220 1.00 48.34 94 PRO A C 1
ATOM 753 O O . PRO A 1 94 ? -23.581 -2.532 -5.528 1.00 48.34 94 PRO A O 1
ATOM 756 N N . LEU A 1 95 ? -21.548 -3.423 -5.707 1.00 46.59 95 LEU A N 1
ATOM 757 C CA . LEU A 1 95 ? -21.133 -3.267 -4.313 1.00 46.59 95 LEU A CA 1
ATOM 758 C C . LEU A 1 95 ? -20.305 -1.996 -4.084 1.00 46.59 95 LEU A C 1
ATOM 760 O O . LEU A 1 95 ? -20.088 -1.598 -2.947 1.00 46.59 95 LEU A O 1
ATOM 764 N N . HIS A 1 96 ? -19.889 -1.302 -5.146 1.00 47.47 96 HIS A N 1
ATOM 765 C CA . HIS A 1 96 ? -19.025 -0.125 -5.022 1.00 47.47 96 HIS A CA 1
ATOM 766 C C . HIS A 1 96 ? -19.752 1.214 -4.819 1.00 47.47 96 HIS A C 1
ATOM 768 O O . HIS A 1 96 ? -19.084 2.221 -4.601 1.00 47.47 96 HIS A O 1
ATOM 774 N N . ARG A 1 97 ? -21.093 1.272 -4.878 1.00 50.62 97 ARG A N 1
ATOM 775 C CA . ARG A 1 97 ? -21.809 2.566 -4.847 1.00 50.62 97 ARG A CA 1
ATOM 776 C C . ARG A 1 97 ? -21.972 3.200 -3.461 1.00 50.62 97 ARG A C 1
ATOM 778 O O . ARG A 1 97 ? -22.241 4.393 -3.414 1.00 50.62 97 ARG A O 1
ATOM 785 N N . ASN A 1 98 ? -21.750 2.465 -2.368 1.00 53.75 98 ASN A N 1
ATOM 786 C CA . ASN A 1 98 ? -21.977 2.982 -1.007 1.00 53.75 98 ASN A CA 1
ATOM 787 C C . ASN A 1 98 ? -20.707 3.152 -0.157 1.00 53.75 98 ASN A C 1
ATOM 789 O O . ASN A 1 98 ? -20.813 3.537 1.005 1.00 53.75 98 ASN A O 1
ATOM 793 N N . LEU A 1 99 ? -19.508 2.914 -0.705 1.00 59.09 99 LEU A N 1
ATOM 794 C CA . LEU A 1 99 ? -18.265 3.287 -0.020 1.00 59.09 99 LEU A CA 1
ATOM 795 C C . LEU A 1 99 ? -18.122 4.812 -0.073 1.00 59.09 99 LEU A C 1
ATOM 797 O O . LEU A 1 99 ? -17.600 5.381 -1.033 1.00 59.09 99 LEU A O 1
ATOM 801 N N . GLY A 1 100 ? -18.644 5.476 0.956 1.00 61.03 100 GLY A N 1
ATOM 802 C CA . GLY A 1 100 ? -18.534 6.915 1.123 1.00 61.03 100 GLY A CA 1
ATOM 803 C C . GLY A 1 100 ? -17.078 7.305 1.352 1.00 61.03 100 GLY A C 1
ATOM 804 O O . GLY A 1 100 ? -16.525 7.092 2.430 1.00 61.03 100 GLY A O 1
ATOM 805 N N . TYR A 1 101 ? -16.441 7.900 0.346 1.00 66.12 101 TYR A N 1
ATOM 806 C CA . TYR A 1 101 ? -15.192 8.618 0.571 1.00 66.12 101 TYR A CA 1
ATOM 807 C C . TYR A 1 101 ? -15.502 9.849 1.415 1.00 66.12 101 TYR A C 1
ATOM 809 O O . TYR A 1 101 ? -16.252 10.729 0.987 1.00 66.12 101 TYR A O 1
ATOM 817 N N . LEU A 1 102 ? -14.924 9.923 2.612 1.00 64.19 102 LEU A N 1
ATOM 818 C CA . LEU A 1 102 ? -15.104 11.100 3.450 1.00 64.19 102 LEU A CA 1
ATOM 819 C C . LEU A 1 102 ? -14.450 12.317 2.797 1.00 64.19 102 LEU A C 1
ATOM 821 O O . LEU A 1 102 ? -13.291 12.285 2.373 1.00 64.19 102 LEU A O 1
ATOM 825 N N . ARG A 1 103 ? -15.228 13.397 2.709 1.00 66.75 103 ARG A N 1
ATOM 826 C CA . ARG A 1 103 ? -14.791 14.701 2.205 1.00 66.75 103 ARG A CA 1
ATOM 827 C C . ARG A 1 103 ? -13.919 15.391 3.264 1.00 66.75 103 ARG A C 1
ATOM 829 O O . ARG A 1 103 ? -14.112 15.180 4.457 1.00 66.75 103 ARG A O 1
ATOM 836 N N . GLY A 1 104 ? -12.975 16.228 2.826 1.00 66.00 104 GLY A N 1
ATOM 837 C CA . GLY A 1 104 ? -11.934 16.840 3.672 1.00 66.00 104 GLY A CA 1
ATOM 838 C C . GLY A 1 104 ? -12.419 17.589 4.923 1.00 66.00 104 GLY A C 1
ATOM 839 O O . GLY A 1 104 ? -11.688 17.650 5.903 1.00 66.00 104 GLY A O 1
ATOM 840 N N . GLU A 1 105 ? -13.643 18.120 4.935 1.00 69.25 105 GLU A N 1
ATOM 841 C CA . GLU A 1 105 ? -14.211 18.811 6.107 1.00 69.25 105 GLU A CA 1
ATOM 842 C C . GLU A 1 105 ? -14.442 17.867 7.290 1.00 69.25 105 GLU A C 1
ATOM 844 O O . GLU A 1 105 ? -14.110 18.193 8.426 1.00 69.25 105 GLU A O 1
ATOM 849 N N . LEU A 1 106 ? -14.918 16.654 7.011 1.00 70.19 106 LEU A N 1
ATOM 850 C CA . LEU A 1 106 ? -15.169 15.630 8.025 1.00 70.19 106 LEU A CA 1
ATOM 851 C C . LEU A 1 106 ? -13.866 15.123 8.654 1.00 70.19 106 LEU A C 1
ATOM 853 O O . LEU A 1 106 ? -13.845 14.672 9.795 1.00 70.19 106 LEU A O 1
ATOM 857 N N . LEU A 1 107 ? -12.769 15.231 7.906 1.00 71.00 107 LEU A N 1
ATOM 858 C CA . LEU A 1 107 ? -11.439 14.830 8.340 1.00 71.00 107 LEU A CA 1
ATOM 859 C C . LEU A 1 107 ? -10.794 15.825 9.298 1.00 71.00 107 LEU A C 1
ATOM 861 O O . LEU A 1 107 ? -10.042 15.394 10.159 1.00 71.00 107 LEU A O 1
ATOM 865 N N . LYS A 1 108 ? -11.117 17.120 9.199 1.00 74.44 108 LYS A N 1
ATOM 866 C CA . LYS A 1 108 ? -10.631 18.115 10.164 1.00 74.44 108 LYS A CA 1
ATOM 867 C C . LYS A 1 108 ? -11.194 17.852 11.556 1.00 74.44 108 LYS A C 1
ATOM 869 O O . LYS A 1 108 ? -10.446 17.847 12.520 1.00 74.44 108 LYS A O 1
ATOM 874 N N . SER A 1 109 ? -12.482 17.523 11.651 1.00 78.56 109 SER A N 1
ATOM 875 C CA . SER A 1 109 ? -13.063 17.132 12.940 1.00 78.56 109 SER A CA 1
ATOM 876 C C . SER A 1 109 ? -12.537 15.777 13.436 1.00 78.56 109 SER A C 1
ATOM 878 O O . SER A 1 109 ? -12.451 15.542 14.635 1.00 78.56 109 SER A O 1
ATOM 880 N N . LEU A 1 110 ? -12.083 14.904 12.532 1.00 80.62 110 LEU A N 1
ATOM 881 C CA . LEU A 1 110 ? -11.386 13.673 12.917 1.00 80.62 110 LEU A CA 1
ATOM 882 C C . LEU A 1 110 ? -9.994 13.900 13.502 1.00 80.62 110 LEU A C 1
ATOM 884 O O . LEU A 1 110 ? -9.492 13.000 14.165 1.00 80.62 110 LEU A O 1
ATOM 888 N N . GLU A 1 111 ? -9.362 15.053 13.274 1.00 80.62 111 GLU A N 1
ATOM 889 C CA . GLU A 1 111 ? -8.092 15.377 13.935 1.00 80.62 111 GLU A CA 1
ATOM 890 C C . GLU A 1 111 ? -8.282 15.657 15.430 1.00 80.62 111 GLU A C 1
ATOM 892 O O . GLU A 1 111 ? -7.349 15.442 16.202 1.00 80.62 111 GLU A O 1
ATOM 897 N N . GLU A 1 112 ? -9.485 16.065 15.845 1.00 85.88 112 GLU A N 1
ATOM 898 C CA . GLU A 1 112 ? -9.851 16.227 17.258 1.00 85.88 112 GLU A CA 1
ATOM 899 C C . GLU A 1 112 ? -10.150 14.877 17.926 1.00 85.88 112 GLU A C 1
ATOM 901 O O . GLU A 1 112 ? -9.904 14.697 19.119 1.00 85.88 112 GLU A O 1
ATOM 906 N N . ALA A 1 113 ? -10.649 13.903 17.160 1.00 88.88 113 ALA A N 1
ATOM 907 C CA . ALA A 1 113 ? -10.903 12.559 17.657 1.00 88.88 113 ALA A CA 1
ATOM 908 C C . ALA A 1 113 ? -9.590 11.779 17.836 1.00 88.88 113 ALA A C 1
ATOM 910 O O . ALA A 1 113 ? -8.778 11.650 16.918 1.00 88.88 113 ALA A O 1
ATOM 911 N N . GLN A 1 114 ? -9.393 11.186 19.013 1.00 93.44 114 GLN A N 1
ATOM 912 C CA . GLN A 1 114 ? -8.219 10.359 19.271 1.00 93.44 114 GLN A CA 1
ATOM 913 C C . GLN A 1 114 ? -8.271 9.072 18.421 1.00 93.44 114 GLN A C 1
ATOM 915 O O . GLN A 1 114 ? -9.245 8.319 18.509 1.00 93.44 114 GLN A O 1
ATOM 920 N N . PRO A 1 115 ? -7.243 8.775 17.601 1.00 95.75 115 PRO A N 1
ATOM 921 C CA . PRO A 1 115 ? -7.213 7.537 16.837 1.00 95.75 115 PRO A CA 1
ATOM 922 C C . PRO A 1 115 ? -7.047 6.337 17.772 1.00 95.75 115 PRO A C 1
ATOM 924 O O . PRO A 1 115 ? -6.184 6.327 18.655 1.00 95.75 115 PRO A O 1
ATOM 927 N N . VAL A 1 116 ? -7.825 5.285 17.515 1.00 96.88 116 VAL A N 1
ATOM 928 C CA . VAL A 1 116 ? -7.701 3.994 18.209 1.00 96.88 116 VAL A CA 1
ATOM 929 C C . VAL A 1 116 ? -6.341 3.380 17.915 1.00 96.88 116 VAL A C 1
ATOM 931 O O . VAL A 1 116 ? -5.710 2.816 18.799 1.00 96.88 116 VAL A O 1
ATOM 934 N N . TYR A 1 117 ? -5.861 3.531 16.683 1.00 97.69 117 TYR A N 1
ATOM 935 C CA . TYR A 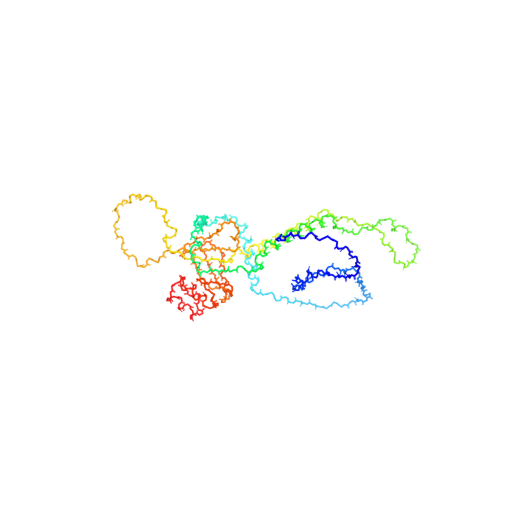1 117 ? -4.539 3.080 16.277 1.00 97.69 117 TYR A CA 1
ATOM 936 C C . TYR A 1 117 ? -3.879 4.114 15.370 1.00 97.69 117 TYR A C 1
ATOM 938 O O . TYR A 1 117 ? -4.502 4.638 14.443 1.00 97.69 117 TYR A O 1
ATOM 946 N N . GLU A 1 118 ? -2.601 4.379 15.620 1.00 96.69 118 GLU A N 1
ATOM 947 C CA . GLU A 1 118 ? -1.744 5.220 14.799 1.00 96.69 118 GLU A CA 1
ATOM 948 C C . GLU A 1 118 ? -0.378 4.557 14.592 1.00 96.69 118 GLU A C 1
ATOM 950 O O . GLU A 1 118 ? 0.335 4.226 15.534 1.00 96.69 118 GLU A O 1
ATOM 955 N N . MET A 1 119 ? 0.039 4.446 13.337 1.00 95.38 119 MET A N 1
ATOM 956 C CA . MET A 1 119 ? 1.368 4.004 12.944 1.00 95.38 119 MET A CA 1
ATOM 957 C C . MET A 1 119 ? 2.151 5.160 12.337 1.00 95.38 119 MET A C 1
ATOM 959 O O . MET A 1 119 ? 1.717 5.814 11.379 1.00 95.38 119 MET A O 1
ATOM 963 N N . LYS A 1 120 ? 3.366 5.379 12.846 1.00 93.88 120 LYS A N 1
ATOM 964 C CA . LYS A 1 120 ? 4.328 6.238 12.156 1.00 93.88 120 LYS A CA 1
ATOM 965 C C . LYS A 1 120 ? 4.910 5.470 10.965 1.00 93.88 120 LYS A C 1
ATOM 967 O O . LYS A 1 120 ? 5.475 4.400 11.178 1.00 93.88 120 LYS A O 1
ATOM 972 N N . PRO A 1 121 ? 4.836 6.009 9.733 1.00 91.38 121 PRO A N 1
ATOM 973 C CA . PRO A 1 121 ? 5.474 5.376 8.581 1.00 91.38 121 PRO A CA 1
ATOM 974 C C . PRO A 1 121 ? 6.969 5.200 8.840 1.00 91.38 121 PRO A C 1
ATOM 976 O O . PRO A 1 121 ? 7.638 6.140 9.301 1.00 91.38 121 PRO A O 1
ATOM 979 N N . GLN A 1 122 ? 7.488 4.028 8.486 1.00 90.31 122 GLN A N 1
ATOM 980 C CA . GLN A 1 122 ? 8.920 3.766 8.528 1.00 90.31 122 GLN A CA 1
ATOM 981 C C . GLN A 1 122 ? 9.641 4.700 7.538 1.00 90.31 122 GLN A C 1
ATOM 983 O O . GLN A 1 122 ? 9.061 5.172 6.556 1.00 90.31 122 GLN A O 1
ATOM 988 N N . TRP A 1 123 ? 10.904 5.033 7.806 1.00 90.19 123 TRP A N 1
ATOM 989 C CA . TRP A 1 123 ? 11.629 6.042 7.022 1.00 90.19 123 TRP A CA 1
ATOM 990 C C . TRP A 1 123 ? 11.732 5.661 5.534 1.00 90.19 123 TRP A C 1
ATOM 992 O O . TRP A 1 123 ? 11.515 6.509 4.670 1.00 90.19 123 TRP A O 1
ATOM 1002 N N . TRP A 1 124 ? 11.949 4.378 5.225 1.00 85.88 124 TRP A N 1
ATOM 1003 C CA . TRP A 1 124 ? 12.012 3.881 3.847 1.00 85.88 124 TRP A CA 1
ATOM 1004 C C . TRP A 1 124 ? 10.653 3.956 3.141 1.00 85.88 124 TRP A C 1
ATOM 1006 O O . TRP A 1 124 ? 10.604 4.217 1.941 1.00 85.88 124 TRP A O 1
ATOM 1016 N N . GLN A 1 125 ? 9.539 3.829 3.877 1.00 88.69 125 GLN A N 1
ATOM 1017 C CA . GLN A 1 125 ? 8.204 4.055 3.319 1.00 88.69 125 GLN A CA 1
ATOM 1018 C C . GLN A 1 125 ? 8.056 5.517 2.902 1.00 88.69 125 GLN A C 1
ATOM 1020 O O . GLN A 1 125 ? 7.506 5.808 1.851 1.00 88.69 125 GLN A O 1
ATOM 1025 N N . ARG A 1 126 ? 8.593 6.484 3.652 1.00 89.12 126 ARG A N 1
ATOM 1026 C CA . ARG A 1 126 ? 8.582 7.892 3.200 1.00 89.12 126 ARG A CA 1
ATOM 1027 C C . ARG A 1 126 ? 9.381 8.069 1.906 1.00 89.12 126 ARG A C 1
ATOM 1029 O O . ARG A 1 126 ? 8.954 8.815 1.031 1.00 89.12 126 ARG A O 1
ATOM 1036 N N . GLY A 1 127 ? 10.468 7.312 1.763 1.00 91.75 127 GLY A N 1
ATOM 1037 C CA . GLY A 1 127 ? 11.325 7.288 0.581 1.00 91.75 127 GLY A CA 1
ATOM 1038 C C . GLY A 1 127 ? 10.751 6.579 -0.651 1.00 91.75 127 GLY A C 1
ATOM 1039 O O . GLY A 1 127 ? 11.344 6.703 -1.714 1.00 91.75 127 GLY A O 1
ATOM 1040 N N . THR A 1 128 ? 9.612 5.874 -0.582 1.00 91.12 128 THR A N 1
ATOM 1041 C CA . THR A 1 128 ? 9.097 5.115 -1.744 1.00 91.12 128 THR A CA 1
ATOM 1042 C C . THR A 1 128 ? 8.882 5.994 -2.976 1.00 91.12 128 THR A C 1
ATOM 1044 O O . THR A 1 128 ? 9.220 5.573 -4.074 1.00 91.12 128 THR A O 1
ATOM 1047 N N . TYR A 1 129 ? 8.377 7.222 -2.817 1.00 90.94 129 TYR A N 1
ATOM 1048 C CA . TYR A 1 129 ? 8.194 8.136 -3.953 1.00 90.94 129 TYR A CA 1
ATOM 1049 C C . TYR A 1 129 ? 9.524 8.544 -4.587 1.00 90.94 129 TYR A C 1
ATOM 1051 O O . TYR A 1 129 ? 9.617 8.632 -5.807 1.00 90.94 129 TYR A O 1
ATOM 1059 N N . LEU A 1 130 ? 10.564 8.720 -3.769 1.00 94.00 130 LEU A N 1
ATOM 1060 C CA . LEU A 1 130 ? 11.915 8.968 -4.257 1.00 94.00 130 LEU A CA 1
ATOM 1061 C C . LEU A 1 130 ? 12.454 7.745 -5.009 1.00 94.00 130 LEU A C 1
ATOM 1063 O O . LEU A 1 130 ? 12.998 7.898 -6.093 1.00 94.00 130 LEU A O 1
ATOM 1067 N N . VAL A 1 131 ? 12.253 6.531 -4.485 1.00 93.81 131 VAL A N 1
ATOM 1068 C CA . VAL A 1 131 ? 12.662 5.289 -5.166 1.00 93.81 131 VAL A CA 1
ATOM 1069 C C . VAL A 1 131 ? 11.932 5.123 -6.501 1.00 93.81 131 VAL A C 1
ATOM 1071 O O . VAL A 1 131 ? 12.562 4.794 -7.500 1.00 93.81 131 VAL A O 1
ATOM 1074 N N . VAL A 1 132 ? 10.626 5.401 -6.550 1.00 94.38 132 VAL A N 1
ATOM 1075 C CA . VAL A 1 132 ? 9.838 5.371 -7.794 1.00 94.38 132 VAL A CA 1
ATOM 1076 C C . VAL A 1 132 ? 10.346 6.416 -8.792 1.00 94.38 132 VAL A C 1
ATOM 1078 O O . VAL A 1 132 ? 10.470 6.107 -9.975 1.00 94.38 132 VAL A O 1
ATOM 1081 N N . LEU A 1 133 ? 10.699 7.618 -8.329 1.00 95.94 133 LEU A N 1
ATOM 1082 C CA . LEU A 1 133 ? 11.289 8.663 -9.168 1.00 95.94 133 LEU A CA 1
ATOM 1083 C C . LEU A 1 133 ? 12.663 8.251 -9.718 1.00 95.94 133 LEU A C 1
ATOM 1085 O O . LEU A 1 133 ? 12.912 8.398 -10.911 1.00 95.94 133 LEU A O 1
ATOM 1089 N N . VAL A 1 134 ? 13.539 7.691 -8.880 1.00 96.88 134 VAL A N 1
ATOM 1090 C CA . VAL A 1 134 ? 14.852 7.176 -9.304 1.00 96.88 134 VAL A CA 1
ATOM 1091 C C . VAL A 1 134 ? 14.684 6.048 -10.321 1.00 96.88 134 VAL A C 1
ATOM 1093 O O . VAL A 1 134 ? 15.363 6.045 -11.344 1.00 96.88 134 VAL A O 1
ATOM 1096 N N . ASN A 1 135 ? 13.741 5.130 -10.091 1.00 97.06 135 ASN A N 1
ATOM 1097 C CA . ASN A 1 135 ? 13.401 4.072 -11.040 1.00 97.06 135 ASN A CA 1
ATOM 1098 C C . ASN A 1 135 ? 12.915 4.644 -12.380 1.00 97.06 135 ASN A C 1
ATOM 1100 O O . ASN A 1 135 ? 13.326 4.158 -13.431 1.00 97.06 135 ASN A O 1
ATOM 1104 N N . LEU A 1 136 ? 12.093 5.698 -12.363 1.00 97.56 136 LEU A N 1
ATOM 1105 C CA . LEU A 1 136 ? 11.633 6.371 -13.577 1.00 97.56 136 LEU A CA 1
ATOM 1106 C C . LEU A 1 136 ? 12.802 6.997 -14.354 1.00 97.56 136 LEU A C 1
ATOM 1108 O O . LEU A 1 136 ? 12.929 6.751 -15.550 1.00 97.56 136 LEU A O 1
ATOM 1112 N N . ILE A 1 137 ? 13.687 7.737 -13.677 1.00 98.06 137 ILE A N 1
ATOM 1113 C CA . ILE A 1 137 ? 14.877 8.350 -14.293 1.00 98.06 137 ILE A CA 1
ATOM 1114 C C . ILE A 1 137 ? 15.796 7.274 -14.884 1.00 98.06 137 ILE A C 1
ATOM 1116 O O . ILE A 1 137 ? 16.201 7.377 -16.039 1.00 98.06 137 ILE A O 1
ATOM 1120 N N . ALA A 1 138 ? 16.086 6.215 -14.124 1.00 97.81 138 ALA A N 1
ATOM 1121 C CA . ALA A 1 138 ? 16.921 5.109 -14.583 1.00 97.81 138 ALA A CA 1
ATOM 1122 C C . ALA A 1 138 ? 16.299 4.376 -15.782 1.00 97.81 138 ALA A C 1
ATOM 1124 O O . ALA A 1 138 ? 17.009 4.010 -16.720 1.00 97.81 138 ALA A O 1
ATOM 1125 N N . THR A 1 139 ? 14.975 4.198 -15.783 1.00 97.94 139 THR A N 1
ATOM 1126 C CA . THR A 1 139 ? 14.237 3.594 -16.900 1.00 97.94 139 THR A CA 1
ATOM 1127 C C . THR A 1 139 ? 14.357 4.457 -18.153 1.00 97.94 139 THR A C 1
ATOM 1129 O O . THR A 1 139 ? 14.737 3.936 -19.197 1.00 97.94 139 THR A O 1
ATOM 1132 N N . ILE A 1 140 ? 14.123 5.771 -18.051 1.00 97.81 140 ILE A N 1
ATOM 1133 C CA . ILE A 1 140 ? 14.243 6.713 -19.178 1.00 97.81 140 ILE A CA 1
ATOM 1134 C C . ILE A 1 140 ? 15.680 6.748 -19.718 1.00 97.81 140 ILE A C 1
ATOM 1136 O O . ILE A 1 140 ? 15.880 6.607 -20.923 1.00 97.81 140 ILE A O 1
ATOM 1140 N N . GLY A 1 141 ? 16.685 6.856 -18.844 1.00 97.94 141 GLY A N 1
ATOM 1141 C CA . GLY A 1 141 ? 18.091 6.859 -19.260 1.00 97.94 141 GLY A CA 1
ATOM 1142 C C . GLY A 1 141 ? 18.516 5.549 -19.930 1.00 97.94 141 GLY A C 1
ATOM 1143 O O . GLY A 1 141 ? 19.231 5.559 -20.929 1.00 97.94 141 GLY A O 1
ATOM 1144 N N . SER A 1 142 ? 18.018 4.410 -19.439 1.00 97.31 142 SER A N 1
ATOM 1145 C CA . SER A 1 142 ? 18.274 3.106 -20.065 1.00 97.31 142 SER A CA 1
ATOM 1146 C C . SER A 1 142 ? 17.620 3.000 -21.444 1.00 97.31 142 SER A C 1
ATOM 1148 O O . SER A 1 142 ? 18.227 2.461 -22.364 1.00 97.31 142 SER A O 1
ATOM 1150 N N . ILE A 1 143 ? 16.408 3.542 -21.612 1.00 98.06 143 ILE A N 1
ATOM 1151 C CA . ILE A 1 143 ? 15.726 3.606 -22.911 1.00 98.06 143 ILE A CA 1
ATOM 1152 C C . ILE A 1 143 ? 16.548 4.432 -23.904 1.00 98.06 143 ILE A C 1
ATOM 1154 O O . ILE A 1 143 ? 16.761 3.987 -25.030 1.00 98.06 143 ILE A O 1
ATOM 1158 N N . GLU A 1 144 ? 17.058 5.592 -23.488 1.00 97.94 144 GLU A N 1
ATOM 1159 C CA . GLU A 1 144 ? 17.907 6.425 -24.340 1.00 97.94 144 GLU A CA 1
ATOM 1160 C C . GLU A 1 144 ? 19.205 5.707 -24.736 1.00 97.94 144 GLU A C 1
ATOM 1162 O O . GLU A 1 144 ? 19.576 5.713 -25.913 1.00 97.94 144 GLU A O 1
ATOM 1167 N N . LEU A 1 145 ? 19.854 5.025 -23.787 1.00 97.81 145 LEU A N 1
ATOM 1168 C CA . LEU A 1 145 ? 21.081 4.268 -24.039 1.00 97.81 145 LEU A CA 1
ATOM 1169 C C . LEU A 1 145 ? 20.837 3.118 -25.021 1.00 97.81 145 LEU A C 1
ATOM 1171 O O . LEU A 1 145 ? 21.580 2.962 -25.989 1.00 97.81 145 LEU A O 1
ATOM 1175 N N . VAL A 1 146 ? 19.759 2.354 -24.833 1.00 98.06 146 VAL A N 1
ATOM 1176 C CA . VAL A 1 146 ? 19.377 1.275 -25.754 1.00 98.06 146 VAL A CA 1
ATOM 1177 C C . VAL A 1 146 ? 19.061 1.828 -27.144 1.00 98.06 146 VAL A C 1
ATOM 1179 O O . VAL A 1 146 ? 19.442 1.235 -28.154 1.00 98.06 146 VAL A O 1
ATOM 1182 N N . TRP A 1 147 ? 18.391 2.976 -27.221 1.00 97.94 147 TRP A N 1
ATOM 1183 C CA . TRP A 1 147 ? 17.992 3.550 -28.498 1.00 97.94 147 TRP A CA 1
ATOM 1184 C C . TRP A 1 147 ? 19.173 4.125 -29.287 1.00 97.94 147 TRP A C 1
ATOM 1186 O O . TRP A 1 147 ? 19.257 3.896 -30.496 1.00 97.94 147 TRP A O 1
ATOM 1196 N N . LYS A 1 148 ? 20.086 4.847 -28.625 1.00 97.88 148 LYS A N 1
ATOM 1197 C CA . LYS A 1 148 ? 21.183 5.592 -29.273 1.00 97.88 148 LYS A CA 1
ATOM 1198 C C . LYS A 1 148 ? 22.527 4.870 -29.297 1.00 97.88 148 LYS A C 1
ATOM 1200 O O . LYS A 1 148 ? 23.348 5.192 -30.147 1.00 97.88 148 LYS A O 1
ATOM 1205 N N . HIS A 1 149 ? 22.772 3.933 -28.384 1.00 97.69 149 HIS A N 1
ATOM 1206 C CA . HIS A 1 149 ? 24.108 3.366 -28.168 1.00 97.69 149 HIS A CA 1
ATOM 1207 C C . HIS A 1 149 ? 24.159 1.838 -28.225 1.00 97.69 149 HIS A C 1
ATOM 1209 O O . HIS A 1 149 ? 25.239 1.264 -28.097 1.00 97.69 149 HIS A O 1
ATOM 1215 N N . TRP A 1 150 ? 23.034 1.148 -28.444 1.00 98.00 150 TRP A N 1
ATOM 1216 C CA . TRP A 1 150 ? 23.058 -0.307 -28.579 1.00 98.00 150 TRP A CA 1
ATOM 1217 C C . TRP A 1 150 ? 23.508 -0.736 -29.980 1.00 98.00 150 TRP A C 1
ATOM 1219 O O . TRP A 1 150 ? 22.712 -0.879 -30.914 1.00 98.00 150 TRP A O 1
ATOM 1229 N N . THR A 1 151 ? 24.818 -0.923 -30.109 1.00 98.12 151 THR A N 1
ATOM 1230 C CA . THR A 1 151 ? 25.508 -1.265 -31.354 1.00 98.12 151 THR A CA 1
ATOM 1231 C C . THR A 1 151 ? 25.955 -2.731 -31.383 1.00 98.12 151 THR A C 1
ATOM 1233 O O . THR A 1 151 ? 25.898 -3.463 -30.385 1.00 98.12 151 THR A O 1
ATOM 1236 N N . TYR A 1 152 ? 26.358 -3.195 -32.562 1.00 97.31 152 TYR A N 1
ATOM 1237 C CA . TYR A 1 152 ? 27.151 -4.406 -32.750 1.00 97.31 152 TYR A CA 1
ATOM 1238 C C . TYR A 1 152 ? 28.345 -4.080 -33.652 1.00 97.31 152 TYR A C 1
ATOM 1240 O O . TYR A 1 152 ? 28.322 -3.092 -34.382 1.00 97.31 152 TYR A O 1
ATOM 1248 N N . TRP A 1 153 ? 29.406 -4.874 -33.543 1.00 96.62 153 TRP A N 1
ATOM 1249 C CA . TRP A 1 153 ? 30.588 -4.718 -34.382 1.00 96.62 153 TRP A CA 1
ATOM 1250 C C . TRP A 1 153 ? 30.337 -5.344 -35.751 1.00 96.62 153 TRP A C 1
ATOM 1252 O O . TRP A 1 153 ? 30.036 -6.539 -35.822 1.00 96.62 153 TRP A O 1
ATOM 1262 N N . GLU A 1 154 ? 30.476 -4.555 -36.810 1.00 95.44 154 GLU A N 1
ATOM 1263 C CA . GLU A 1 154 ? 30.383 -5.015 -38.190 1.00 95.44 154 GLU A CA 1
ATOM 1264 C C . GLU A 1 154 ? 31.785 -4.975 -38.821 1.00 95.44 154 GLU A C 1
ATOM 1266 O O . GLU A 1 154 ? 32.382 -3.899 -38.926 1.00 95.44 154 GLU A O 1
ATOM 1271 N N . PRO A 1 155 ? 32.372 -6.136 -39.177 1.00 91.25 155 PRO A N 1
ATOM 1272 C CA . PRO A 1 155 ? 33.662 -6.158 -39.854 1.00 91.25 155 PRO A CA 1
ATOM 1273 C C . PRO A 1 155 ? 33.514 -5.552 -41.253 1.00 91.25 155 PRO A C 1
ATOM 1275 O O . PRO A 1 155 ? 32.556 -5.861 -41.965 1.00 91.25 155 PRO A O 1
ATOM 1278 N N . HIS A 1 156 ? 34.461 -4.707 -41.670 1.00 86.94 156 HIS A N 1
ATOM 1279 C CA . HIS A 1 156 ? 34.431 -4.178 -43.030 1.00 86.94 156 HIS A CA 1
ATOM 1280 C C . HIS A 1 156 ? 34.671 -5.312 -44.039 1.00 86.94 156 HIS A C 1
ATOM 1282 O O . HIS A 1 156 ? 35.641 -6.058 -43.900 1.00 86.94 156 HIS A O 1
ATOM 1288 N N . PRO A 1 157 ? 33.860 -5.426 -45.104 1.00 79.50 157 PRO A N 1
ATOM 1289 C CA . PRO A 1 157 ? 34.014 -6.485 -46.102 1.00 79.50 157 PRO A CA 1
ATOM 1290 C C . PRO A 1 157 ? 35.265 -6.341 -46.992 1.00 79.50 157 PRO A C 1
ATOM 1292 O O . PRO A 1 157 ? 35.422 -7.101 -47.939 1.00 79.50 157 PRO A O 1
ATOM 1295 N N . ARG A 1 158 ? 36.157 -5.375 -46.734 1.00 62.31 158 ARG A N 1
ATOM 1296 C CA . ARG A 1 158 ? 37.191 -4.942 -47.691 1.00 62.31 158 ARG A CA 1
ATOM 1297 C C . ARG A 1 158 ? 38.557 -5.621 -47.602 1.00 62.31 158 ARG A C 1
ATOM 1299 O O . ARG A 1 158 ? 39.364 -5.377 -48.487 1.00 62.31 158 ARG A O 1
ATOM 1306 N N . GLU A 1 159 ? 38.820 -6.482 -46.624 1.00 57.94 159 GLU A N 1
ATOM 1307 C CA . GLU A 1 159 ? 40.152 -7.114 -46.494 1.00 57.94 159 GLU A CA 1
ATOM 1308 C C . GLU A 1 159 ? 40.134 -8.643 -46.654 1.00 57.94 159 GLU A C 1
ATOM 1310 O O . GLU A 1 159 ? 41.184 -9.271 -46.722 1.00 57.94 159 GLU A O 1
ATOM 1315 N N . ALA A 1 160 ? 38.960 -9.263 -46.811 1.00 55.94 160 ALA A N 1
ATOM 1316 C CA . ALA A 1 160 ? 38.860 -10.719 -46.948 1.00 55.94 160 ALA A CA 1
ATOM 1317 C C . ALA A 1 160 ? 39.278 -11.266 -48.331 1.00 55.94 160 ALA A C 1
ATOM 1319 O O . ALA A 1 160 ? 39.456 -12.474 -48.461 1.00 55.94 160 ALA A O 1
ATOM 1320 N N . GLU A 1 161 ? 39.447 -10.419 -49.354 1.00 59.97 161 GLU A N 1
ATOM 1321 C CA . GLU A 1 161 ? 39.784 -10.870 -50.718 1.00 59.97 161 GLU A CA 1
ATOM 1322 C C . GLU A 1 161 ? 41.265 -10.705 -51.107 1.00 59.97 161 GLU A C 1
ATOM 1324 O O . GLU A 1 161 ? 41.656 -11.185 -52.168 1.00 59.97 161 GLU A O 1
ATOM 1329 N N . LEU A 1 162 ? 42.114 -10.087 -50.273 1.00 61.03 162 LEU A N 1
ATOM 1330 C CA . LEU A 1 162 ? 43.526 -9.830 -50.620 1.00 61.03 162 LEU A CA 1
ATOM 1331 C C . LEU A 1 162 ? 44.565 -10.626 -49.809 1.00 61.03 162 LEU A C 1
ATOM 1333 O O . LEU A 1 162 ? 45.729 -10.655 -50.200 1.00 61.03 162 LEU A O 1
ATOM 1337 N N . ASP A 1 163 ? 44.157 -11.356 -48.767 1.00 56.47 163 ASP A N 1
ATOM 1338 C CA . ASP A 1 163 ? 45.071 -12.041 -47.835 1.00 56.47 163 ASP A CA 1
ATOM 1339 C C . ASP A 1 163 ? 45.144 -13.574 -48.006 1.00 56.47 163 ASP A C 1
ATOM 1341 O O . ASP A 1 163 ? 45.333 -14.331 -47.054 1.00 56.47 163 ASP A O 1
ATOM 1345 N N . THR A 1 164 ? 45.077 -14.082 -49.239 1.00 59.44 164 THR A N 1
ATOM 1346 C CA . THR A 1 164 ? 45.356 -15.507 -49.533 1.00 59.44 164 THR A CA 1
ATOM 1347 C C . THR A 1 164 ? 46.842 -15.910 -49.430 1.00 59.44 164 THR A C 1
ATOM 1349 O O . THR A 1 164 ? 47.186 -17.030 -49.800 1.00 59.44 164 THR A O 1
ATOM 1352 N N . GLY A 1 165 ? 47.746 -15.041 -48.953 1.00 61.09 165 GLY A N 1
ATOM 1353 C CA . GLY A 1 165 ? 49.187 -15.202 -49.206 1.00 61.09 165 GLY A CA 1
ATOM 1354 C C . GLY A 1 165 ? 50.157 -15.360 -48.029 1.00 61.09 165 GLY A C 1
ATOM 1355 O O . GLY A 1 165 ? 51.160 -16.048 -48.202 1.00 61.09 165 GLY A O 1
ATOM 1356 N N . ALA A 1 166 ? 49.951 -14.741 -46.862 1.00 58.06 166 ALA A N 1
ATOM 1357 C CA . ALA A 1 166 ? 51.057 -14.596 -45.905 1.00 58.06 166 ALA A CA 1
ATOM 1358 C C . ALA A 1 166 ? 50.673 -14.882 -44.448 1.00 58.06 166 ALA A C 1
ATOM 1360 O O . ALA A 1 166 ? 50.125 -14.059 -43.723 1.00 58.06 166 ALA A O 1
ATOM 1361 N N . THR A 1 167 ? 51.057 -16.075 -44.004 1.00 57.50 167 THR A N 1
ATOM 1362 C CA . THR A 1 167 ? 51.031 -16.561 -42.626 1.00 57.50 167 THR A CA 1
ATOM 1363 C C . THR A 1 167 ? 51.914 -15.688 -41.727 1.00 57.50 167 THR A C 1
ATOM 1365 O O . THR A 1 167 ? 53.112 -15.921 -41.608 1.00 57.50 167 THR A O 1
ATOM 1368 N N . SER A 1 168 ? 51.352 -14.669 -41.079 1.00 57.44 168 SER A N 1
ATOM 1369 C CA . SER A 1 168 ? 52.036 -13.932 -40.008 1.00 57.44 168 SER A CA 1
ATOM 1370 C C . SER A 1 168 ? 51.066 -13.673 -38.861 1.00 57.44 168 SER A C 1
ATOM 1372 O O . SER A 1 168 ? 50.150 -12.870 -38.966 1.00 57.44 168 SER A O 1
ATOM 1374 N N . ALA A 1 169 ? 51.260 -14.392 -37.755 1.00 60.34 169 ALA A N 1
ATOM 1375 C CA . ALA A 1 169 ? 50.436 -14.356 -36.549 1.00 60.34 169 ALA A CA 1
ATOM 1376 C C . ALA A 1 169 ? 50.672 -13.091 -35.694 1.00 60.34 169 ALA A C 1
ATOM 1378 O O . ALA A 1 169 ? 50.921 -13.184 -34.490 1.00 60.34 169 ALA A O 1
ATOM 1379 N N . SER A 1 170 ? 50.625 -11.904 -36.299 1.00 61.44 170 SER A N 1
ATOM 1380 C CA . SER A 1 170 ? 50.523 -10.654 -35.548 1.00 61.44 170 SER A CA 1
ATOM 1381 C C . SER A 1 170 ? 49.064 -10.453 -35.134 1.00 61.44 170 SER A C 1
ATOM 1383 O O . SER A 1 170 ? 48.136 -10.778 -35.872 1.00 61.44 170 SER A O 1
ATOM 1385 N N . ALA A 1 171 ? 48.836 -9.976 -33.911 1.00 66.00 171 ALA A N 1
ATOM 1386 C CA . ALA A 1 171 ? 47.507 -9.631 -33.419 1.00 66.00 171 ALA A CA 1
ATOM 1387 C C . ALA A 1 171 ? 46.982 -8.410 -34.195 1.00 66.00 171 ALA A C 1
ATOM 1389 O O . ALA A 1 171 ? 47.083 -7.284 -33.715 1.00 66.00 171 ALA A O 1
ATOM 1390 N N . GLY A 1 172 ? 46.498 -8.648 -35.417 1.00 67.75 172 GLY A N 1
ATOM 1391 C CA . GLY A 1 172 ? 45.997 -7.633 -36.330 1.00 67.75 172 GLY A CA 1
ATOM 1392 C C . GLY A 1 172 ? 44.900 -6.813 -35.669 1.00 67.75 172 GLY A C 1
ATOM 1393 O O . GLY A 1 172 ? 43.956 -7.353 -35.079 1.00 67.75 172 GLY A O 1
ATOM 1394 N N . GLU A 1 173 ? 45.068 -5.500 -35.736 1.00 78.06 173 GLU A N 1
ATOM 1395 C CA . GLU A 1 173 ? 44.068 -4.524 -35.341 1.00 78.06 173 GLU A CA 1
ATOM 1396 C C . GLU A 1 173 ? 42.783 -4.826 -36.118 1.00 78.06 173 GLU A C 1
ATOM 1398 O O . GLU A 1 173 ? 42.767 -4.811 -37.345 1.00 78.06 173 GLU A O 1
ATOM 1403 N N . ARG A 1 174 ? 41.715 -5.218 -35.413 1.00 78.44 174 ARG A N 1
ATOM 1404 C CA . ARG A 1 174 ? 40.446 -5.555 -36.066 1.00 78.44 174 ARG A CA 1
ATOM 1405 C C . ARG A 1 174 ? 39.876 -4.277 -36.672 1.00 78.44 174 ARG A C 1
ATOM 1407 O O . ARG A 1 174 ? 39.381 -3.431 -35.933 1.00 78.44 174 ARG A O 1
ATOM 1414 N N . THR A 1 175 ? 39.927 -4.160 -37.993 1.00 87.56 175 THR A N 1
ATOM 1415 C CA . THR A 1 175 ? 39.294 -3.083 -38.753 1.00 87.56 175 THR A CA 1
ATOM 1416 C C . THR A 1 175 ? 37.786 -3.348 -38.849 1.00 87.56 175 THR A C 1
ATOM 1418 O O . THR A 1 175 ? 37.325 -4.440 -39.189 1.00 87.56 175 THR A O 1
ATOM 1421 N N . GLY A 1 176 ? 36.972 -2.370 -38.461 1.00 90.75 176 GLY A N 1
ATOM 1422 C CA . GLY A 1 176 ? 35.513 -2.474 -38.492 1.00 90.75 176 GLY A CA 1
ATOM 1423 C C . GLY A 1 176 ? 34.837 -1.283 -37.823 1.00 90.75 176 GLY A C 1
ATOM 1424 O O . GLY A 1 176 ? 35.501 -0.408 -37.262 1.00 90.75 176 GLY A O 1
ATOM 1425 N N . GLU A 1 177 ? 33.509 -1.250 -37.902 1.00 95.06 177 GLU A N 1
ATOM 1426 C CA . GLU A 1 177 ? 32.694 -0.131 -37.430 1.00 95.06 177 GLU A CA 1
ATOM 1427 C C . GLU A 1 177 ? 31.610 -0.617 -36.456 1.00 95.06 177 GLU A C 1
ATOM 1429 O O . GLU A 1 177 ? 31.060 -1.715 -36.581 1.00 95.06 177 GLU A O 1
ATOM 1434 N N . TYR A 1 178 ? 31.289 0.205 -35.454 1.00 97.12 178 TYR A N 1
ATOM 1435 C CA . TYR A 1 178 ? 30.143 -0.038 -34.580 1.00 97.12 178 TYR A CA 1
ATOM 1436 C C . TYR A 1 178 ? 28.867 0.512 -35.215 1.00 97.12 178 TYR A C 1
ATOM 1438 O O . TYR A 1 178 ? 28.610 1.714 -35.164 1.00 97.12 178 TYR A O 1
ATOM 1446 N N . VAL A 1 179 ? 28.026 -0.380 -35.733 1.00 97.81 179 VAL A N 1
ATOM 1447 C CA . VAL A 1 179 ? 26.742 -0.021 -36.345 1.00 97.81 179 VAL A CA 1
ATOM 1448 C C . VAL A 1 179 ? 25.607 -0.233 -35.342 1.00 97.81 179 VAL A C 1
ATOM 1450 O O . VAL A 1 179 ? 25.631 -1.137 -34.499 1.00 97.81 179 VAL A O 1
ATOM 1453 N N . LEU A 1 180 ? 24.588 0.628 -35.394 1.00 98.19 180 LEU A N 1
ATOM 1454 C CA . LEU A 1 180 ? 23.389 0.482 -34.569 1.00 98.19 180 LEU A CA 1
ATOM 1455 C C . LEU A 1 180 ? 22.650 -0.811 -34.902 1.00 98.19 180 LEU A C 1
ATOM 1457 O O . LEU A 1 180 ? 22.434 -1.144 -36.066 1.00 98.19 180 LEU A O 1
ATOM 1461 N N . ARG A 1 181 ? 22.160 -1.502 -33.867 1.00 98.19 181 ARG A N 1
ATOM 1462 C CA . ARG A 1 181 ? 21.285 -2.658 -34.080 1.00 98.19 181 ARG A CA 1
ATOM 1463 C C . ARG A 1 181 ? 20.012 -2.253 -34.832 1.00 98.19 181 ARG A C 1
ATOM 1465 O O . ARG A 1 181 ? 19.531 -1.119 -34.674 1.00 98.19 181 ARG A O 1
ATOM 1472 N N . PRO A 1 182 ? 19.405 -3.176 -35.599 1.00 98.44 182 PRO A N 1
ATOM 1473 C CA . PRO A 1 182 ? 18.140 -2.919 -36.271 1.00 98.44 182 PRO A CA 1
ATOM 1474 C C . PRO A 1 182 ? 17.084 -2.350 -35.317 1.00 98.44 182 PRO A C 1
ATOM 1476 O O . PRO A 1 182 ? 17.000 -2.740 -34.147 1.00 98.44 182 PRO A O 1
ATOM 1479 N N . TRP A 1 183 ? 16.271 -1.418 -35.816 1.00 98.31 183 TRP A N 1
ATOM 1480 C CA . TRP A 1 183 ? 15.318 -0.662 -34.996 1.00 98.31 183 TRP A CA 1
ATOM 1481 C C . TRP A 1 183 ? 14.330 -1.564 -34.239 1.00 98.31 183 TRP A C 1
ATOM 1483 O O . TRP A 1 183 ? 13.965 -1.243 -33.113 1.00 98.31 183 TRP A O 1
ATOM 1493 N N . TYR A 1 184 ? 13.950 -2.718 -34.802 1.00 98.06 184 TYR A N 1
ATOM 1494 C CA . TYR A 1 184 ? 13.030 -3.655 -34.155 1.00 98.06 184 TYR A CA 1
ATOM 1495 C C . TYR A 1 184 ? 13.647 -4.316 -32.912 1.00 98.06 184 TYR A C 1
ATOM 1497 O O . TYR A 1 184 ? 12.956 -4.490 -31.911 1.00 98.06 184 TYR A O 1
ATOM 1505 N N . GLN A 1 185 ? 14.952 -4.627 -32.927 1.00 98.06 185 GLN A N 1
ATOM 1506 C CA . GLN A 1 185 ? 15.642 -5.181 -31.754 1.00 98.06 185 GLN A CA 1
ATOM 1507 C C . GLN A 1 185 ? 15.663 -4.142 -30.634 1.00 98.06 185 GLN A C 1
ATOM 1509 O O . GLN A 1 185 ? 15.258 -4.434 -29.508 1.00 98.06 185 GLN A O 1
ATOM 1514 N N . ARG A 1 186 ? 16.061 -2.906 -30.968 1.00 98.12 186 ARG A N 1
ATOM 1515 C CA . ARG A 1 186 ? 16.060 -1.770 -30.035 1.00 98.12 186 ARG A CA 1
ATOM 1516 C C . ARG A 1 186 ? 14.664 -1.498 -29.478 1.00 98.12 186 ARG A C 1
ATOM 1518 O O . ARG A 1 186 ? 14.522 -1.345 -28.270 1.00 98.12 186 ARG A O 1
ATOM 1525 N N . GLY A 1 187 ? 13.639 -1.510 -30.328 1.00 98.06 187 GLY A N 1
ATOM 1526 C CA . GLY A 1 187 ? 12.243 -1.327 -29.930 1.00 98.06 187 GLY A CA 1
ATOM 1527 C C . GLY A 1 187 ? 11.772 -2.365 -28.912 1.00 98.06 187 GLY A C 1
ATOM 1528 O O . GLY A 1 187 ? 11.186 -1.995 -27.897 1.00 98.06 187 GLY A O 1
ATOM 1529 N N . ILE A 1 188 ? 12.090 -3.648 -29.125 1.00 98.25 188 ILE A N 1
ATOM 1530 C CA . ILE A 1 188 ? 11.761 -4.719 -28.170 1.00 98.25 188 ILE A CA 1
ATOM 1531 C C . ILE A 1 188 ? 12.480 -4.502 -26.834 1.00 98.25 188 ILE A C 1
ATOM 1533 O O . ILE A 1 188 ? 11.852 -4.593 -25.780 1.00 98.25 188 ILE A O 1
ATOM 1537 N N . ALA A 1 189 ? 13.775 -4.181 -26.854 1.00 97.69 189 ALA A N 1
ATOM 1538 C CA . ALA A 1 189 ? 14.534 -3.935 -25.628 1.00 97.69 189 ALA A CA 1
ATOM 1539 C C . ALA A 1 189 ? 14.004 -2.720 -24.845 1.00 97.69 189 ALA A C 1
ATOM 1541 O O . ALA A 1 189 ? 13.854 -2.795 -23.626 1.00 97.69 189 ALA A O 1
ATOM 1542 N N . VAL A 1 190 ? 13.642 -1.633 -25.535 1.00 98.25 190 VAL A N 1
ATOM 1543 C CA . VAL A 1 190 ? 12.983 -0.465 -24.929 1.00 98.25 190 VAL A CA 1
ATOM 1544 C C . VAL A 1 190 ? 11.644 -0.847 -24.300 1.00 98.25 190 VAL A C 1
ATOM 1546 O O . VAL A 1 190 ? 11.379 -0.471 -23.158 1.00 98.25 190 VAL A O 1
ATOM 1549 N N . ALA A 1 191 ? 10.816 -1.627 -25.000 1.00 98.19 191 ALA A N 1
ATOM 1550 C CA . ALA A 1 191 ? 9.529 -2.079 -24.478 1.00 98.19 191 ALA A CA 1
ATOM 1551 C C . ALA A 1 191 ? 9.691 -2.949 -23.220 1.00 98.19 191 ALA A C 1
ATOM 1553 O O . ALA A 1 191 ? 8.965 -2.756 -22.244 1.00 98.19 191 ALA A O 1
ATOM 1554 N N . LEU A 1 192 ? 10.672 -3.859 -23.204 1.00 98.19 192 LEU A N 1
ATOM 1555 C CA . LEU A 1 192 ? 10.990 -4.678 -22.030 1.00 98.19 192 LEU A CA 1
ATOM 1556 C C . LEU A 1 192 ? 11.474 -3.824 -20.853 1.00 98.19 192 LEU A C 1
ATOM 1558 O O . LEU A 1 192 ? 11.008 -4.024 -19.733 1.00 98.19 192 LEU A O 1
ATOM 1562 N N . GLN A 1 193 ? 12.345 -2.843 -21.099 1.00 97.19 193 GLN A N 1
ATOM 1563 C CA . GLN A 1 193 ? 12.834 -1.926 -20.067 1.00 97.19 193 GLN A CA 1
ATOM 1564 C C . GLN A 1 193 ? 11.694 -1.088 -19.475 1.00 97.19 193 GLN A C 1
ATOM 1566 O O . GLN A 1 193 ? 11.587 -0.958 -18.255 1.00 97.19 193 GLN A O 1
ATOM 1571 N N . MET A 1 194 ? 10.814 -0.552 -20.324 1.00 97.81 194 MET A N 1
ATOM 1572 C CA . MET A 1 194 ? 9.645 0.212 -19.890 1.00 97.81 194 MET A CA 1
ATOM 1573 C C . MET A 1 194 ? 8.667 -0.664 -19.100 1.00 97.81 194 MET A C 1
ATOM 1575 O O . MET A 1 194 ? 8.188 -0.251 -18.045 1.00 97.81 194 MET A O 1
ATOM 1579 N N . GLY A 1 195 ? 8.407 -1.886 -19.574 1.00 97.62 195 GLY A N 1
ATOM 1580 C CA . GLY A 1 195 ? 7.564 -2.859 -18.884 1.00 97.62 195 GLY A CA 1
ATOM 1581 C C . GLY A 1 195 ? 8.121 -3.236 -17.513 1.00 97.62 195 GLY A C 1
ATOM 1582 O O . GLY A 1 195 ? 7.387 -3.219 -16.528 1.00 97.62 195 GLY A O 1
ATOM 1583 N N . PHE A 1 196 ? 9.424 -3.503 -17.422 1.00 97.38 196 PHE A N 1
ATOM 1584 C CA . PHE A 1 196 ? 10.094 -3.843 -16.169 1.00 97.38 196 PHE A CA 1
ATOM 1585 C C . PHE A 1 196 ? 10.118 -2.667 -15.182 1.00 97.38 196 PHE A C 1
ATOM 1587 O O . PHE A 1 196 ? 9.721 -2.822 -14.026 1.00 97.38 196 PHE A O 1
ATOM 1594 N N . GLY A 1 197 ? 10.502 -1.472 -15.641 1.00 96.31 197 GLY A N 1
ATOM 1595 C CA . GLY A 1 197 ? 10.493 -0.260 -14.821 1.00 96.31 197 GLY A CA 1
ATOM 1596 C C . GLY A 1 197 ? 9.087 0.095 -14.329 1.00 96.31 197 GLY A C 1
ATOM 1597 O O . GLY A 1 197 ? 8.896 0.387 -13.145 1.00 96.31 197 GLY A O 1
ATOM 1598 N N . GLY A 1 198 ? 8.086 0.002 -15.208 1.00 96.75 198 GLY A N 1
ATOM 1599 C CA . GLY A 1 198 ? 6.677 0.192 -14.867 1.00 96.75 198 GLY A CA 1
ATOM 1600 C C . GLY A 1 198 ? 6.163 -0.852 -13.875 1.00 96.75 198 GLY A C 1
ATOM 1601 O O . GLY A 1 198 ? 5.484 -0.495 -12.913 1.00 96.75 198 GLY A O 1
ATOM 1602 N N . PHE A 1 199 ? 6.537 -2.122 -14.049 1.00 97.06 199 PHE A N 1
ATOM 1603 C CA . PHE A 1 199 ? 6.190 -3.209 -13.133 1.00 97.06 199 PHE A CA 1
ATOM 1604 C C . PHE A 1 199 ? 6.745 -2.970 -11.725 1.00 97.06 199 PHE A C 1
ATOM 1606 O O .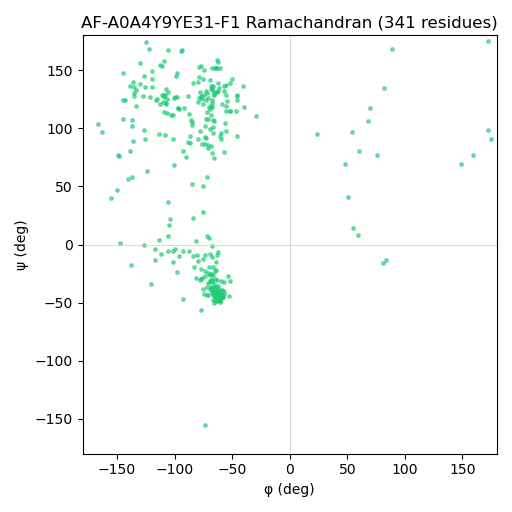 PHE A 1 199 ? 5.986 -3.036 -10.758 1.00 97.06 199 PHE A O 1
ATOM 1613 N N . ILE A 1 200 ? 8.032 -2.626 -11.593 1.00 95.44 200 ILE A N 1
ATOM 1614 C CA . ILE A 1 200 ? 8.642 -2.312 -10.290 1.00 95.44 200 ILE A CA 1
ATOM 1615 C C . ILE A 1 200 ? 7.945 -1.112 -9.644 1.00 95.44 200 ILE A C 1
ATOM 1617 O O . ILE A 1 200 ? 7.580 -1.169 -8.468 1.00 95.44 200 ILE A O 1
ATOM 1621 N N . GLY A 1 201 ? 7.714 -0.040 -10.409 1.00 94.69 201 GLY A N 1
ATOM 1622 C CA . GLY A 1 201 ? 7.007 1.143 -9.917 1.00 94.69 201 GLY A CA 1
ATOM 1623 C C . GLY A 1 201 ? 5.595 0.811 -9.426 1.00 94.69 201 GLY A C 1
ATOM 1624 O O . GLY A 1 201 ? 5.211 1.199 -8.321 1.00 94.69 201 GLY A O 1
ATOM 1625 N N . GLY A 1 202 ? 4.845 0.032 -10.207 1.00 93.50 202 GLY A N 1
ATOM 1626 C CA . GLY A 1 202 ? 3.507 -0.435 -9.854 1.00 93.50 202 GLY A CA 1
ATOM 1627 C C . GLY A 1 202 ? 3.496 -1.329 -8.615 1.00 93.50 202 GLY A C 1
ATOM 1628 O O . GLY A 1 202 ? 2.641 -1.156 -7.748 1.00 93.50 202 GLY A O 1
ATOM 1629 N N . LEU A 1 203 ? 4.467 -2.235 -8.477 1.00 93.38 203 LEU A N 1
ATOM 1630 C CA . LEU A 1 203 ? 4.593 -3.116 -7.315 1.00 93.38 203 LEU A CA 1
ATOM 1631 C C . LEU A 1 203 ? 4.888 -2.322 -6.034 1.00 93.38 203 LEU A C 1
ATOM 1633 O O . LEU A 1 203 ? 4.249 -2.546 -5.002 1.00 93.38 203 LEU A O 1
ATOM 1637 N N . LEU A 1 204 ? 5.810 -1.356 -6.099 1.00 91.50 204 LEU A N 1
ATOM 1638 C CA . LEU A 1 204 ? 6.156 -0.491 -4.966 1.00 91.50 204 LEU A CA 1
ATOM 1639 C C . LEU A 1 204 ? 4.975 0.376 -4.513 1.00 91.50 204 LEU A C 1
ATOM 1641 O O . LEU A 1 204 ? 4.750 0.542 -3.314 1.00 91.50 204 LEU A O 1
ATOM 1645 N N . LEU A 1 205 ? 4.198 0.915 -5.456 1.00 89.75 205 LEU A N 1
ATOM 1646 C CA . LEU A 1 205 ? 3.016 1.715 -5.133 1.00 89.75 205 LEU A CA 1
ATOM 1647 C C . LEU A 1 205 ? 1.854 0.841 -4.639 1.00 89.75 205 LEU A C 1
ATOM 1649 O O . LEU A 1 205 ? 1.215 1.174 -3.642 1.00 89.75 205 LEU A O 1
ATOM 1653 N N . GLY A 1 206 ? 1.609 -0.300 -5.284 1.00 86.75 206 GLY A N 1
ATOM 1654 C CA . GLY A 1 206 ? 0.500 -1.197 -4.959 1.00 86.75 206 GLY A CA 1
ATOM 1655 C C . GLY A 1 206 ? 0.646 -1.876 -3.597 1.00 86.75 206 GLY A C 1
ATOM 1656 O O . GLY A 1 206 ? -0.324 -1.973 -2.845 1.00 86.75 206 GLY A O 1
ATOM 1657 N N . THR A 1 207 ? 1.860 -2.299 -3.231 1.00 85.38 207 THR A N 1
ATOM 1658 C CA . THR A 1 207 ? 2.117 -2.919 -1.917 1.00 85.38 207 THR A CA 1
ATOM 1659 C C . THR A 1 207 ? 1.886 -1.952 -0.755 1.00 85.38 207 THR A C 1
ATOM 1661 O O . THR A 1 207 ? 1.442 -2.369 0.312 1.00 85.38 207 THR A O 1
ATOM 1664 N N . ARG A 1 208 ? 2.088 -0.648 -0.971 1.00 83.94 208 ARG A N 1
ATOM 1665 C CA . ARG A 1 208 ? 1.917 0.388 0.055 1.00 83.94 208 ARG A CA 1
ATOM 1666 C C . ARG A 1 208 ? 0.456 0.759 0.337 1.00 83.94 208 ARG A C 1
ATOM 1668 O O . ARG A 1 208 ? 0.157 1.298 1.401 1.00 83.94 208 ARG A O 1
ATOM 1675 N N . GLN A 1 209 ? -0.472 0.483 -0.582 1.00 84.06 209 GLN A N 1
ATOM 1676 C CA . GLN A 1 209 ? -1.871 0.928 -0.466 1.00 84.06 209 GLN A CA 1
ATOM 1677 C C . GLN A 1 209 ? -2.620 0.325 0.727 1.00 84.06 209 GLN A C 1
ATOM 1679 O O . GLN A 1 209 ? -3.633 0.877 1.160 1.00 84.06 209 GLN A O 1
ATOM 1684 N N . ARG A 1 210 ? -2.139 -0.808 1.243 1.00 89.19 210 ARG A N 1
ATOM 1685 C CA . ARG A 1 210 ? -2.901 -1.670 2.152 1.00 89.19 210 ARG A CA 1
ATOM 1686 C C . ARG A 1 210 ? -2.535 -1.518 3.619 1.00 89.19 210 ARG A C 1
ATOM 1688 O O . ARG A 1 210 ? -3.310 -1.956 4.461 1.00 89.19 210 ARG A O 1
ATOM 1695 N N . ASP A 1 211 ? -1.408 -0.886 3.921 1.00 94.25 211 ASP A N 1
ATOM 1696 C CA . ASP A 1 211 ? -1.005 -0.639 5.301 1.00 94.25 211 ASP A CA 1
ATOM 1697 C C . ASP A 1 211 ? -1.848 0.505 5.891 1.00 94.25 211 ASP A C 1
ATOM 1699 O O . ASP A 1 211 ? -1.855 1.639 5.388 1.00 94.25 211 ASP A O 1
ATOM 1703 N N . VAL A 1 212 ? -2.567 0.193 6.969 1.00 95.06 212 VAL A N 1
ATOM 1704 C CA . VAL A 1 212 ? -3.349 1.146 7.754 1.00 95.06 212 VAL A CA 1
ATOM 1705 C C . VAL A 1 212 ? -2.384 2.004 8.555 1.00 95.06 212 VAL A C 1
ATOM 1707 O O . VAL A 1 212 ? -1.559 1.509 9.316 1.00 95.06 212 VAL A O 1
ATOM 1710 N N . ARG A 1 213 ? -2.493 3.318 8.386 1.00 94.38 213 ARG A N 1
ATOM 1711 C CA . ARG A 1 213 ? -1.733 4.309 9.146 1.00 94.38 213 ARG A CA 1
ATOM 1712 C C . ARG A 1 213 ? -2.507 4.770 10.368 1.00 94.38 213 ARG A C 1
ATOM 1714 O O . ARG A 1 213 ? -1.923 4.903 11.434 1.00 94.38 213 ARG A O 1
ATOM 1721 N N . ARG A 1 214 ? -3.789 5.089 10.198 1.00 95.31 214 ARG A N 1
ATOM 1722 C CA . ARG A 1 214 ? -4.661 5.537 11.286 1.00 95.31 214 ARG A CA 1
ATOM 1723 C C . ARG A 1 214 ? -6.002 4.840 11.189 1.00 95.31 214 ARG A C 1
ATOM 1725 O O . ARG A 1 214 ? -6.528 4.663 10.089 1.00 95.31 214 ARG A O 1
ATOM 1732 N N . MET A 1 215 ? -6.523 4.465 12.344 1.00 96.31 215 MET A N 1
ATOM 1733 C CA . MET A 1 215 ? -7.823 3.836 12.491 1.00 96.31 215 MET A CA 1
ATOM 1734 C C . MET A 1 215 ? -8.630 4.601 13.529 1.00 96.31 215 MET A C 1
ATOM 1736 O O . MET A 1 215 ? -8.160 4.813 14.648 1.00 96.31 215 MET A O 1
ATOM 1740 N N . PHE A 1 216 ? -9.845 4.984 13.154 1.00 95.38 216 PHE A N 1
ATOM 1741 C CA . PHE A 1 216 ? -10.800 5.632 14.045 1.00 95.38 216 PHE A CA 1
ATOM 1742 C C . PHE A 1 216 ? -12.045 4.759 14.144 1.00 95.38 216 PHE A C 1
ATOM 1744 O O . PHE A 1 216 ? -12.529 4.255 13.129 1.00 95.38 216 PHE A O 1
ATOM 1751 N N . LEU A 1 217 ? -12.547 4.593 15.363 1.00 93.94 217 LEU A N 1
ATOM 1752 C CA . LEU A 1 217 ? -13.846 3.991 15.628 1.00 93.94 217 LEU A CA 1
ATOM 1753 C C . LEU A 1 217 ? -14.752 5.095 16.132 1.00 93.94 217 LEU A C 1
ATOM 1755 O O . LEU A 1 217 ? -14.427 5.763 17.111 1.00 93.94 217 LEU A O 1
ATOM 1759 N N . LEU A 1 218 ? -15.864 5.299 15.443 1.00 91.81 218 LEU A N 1
ATOM 1760 C CA . LEU A 1 218 ? -16.789 6.372 15.752 1.00 91.81 218 LEU A CA 1
ATOM 1761 C C . LEU A 1 218 ? -18.154 5.797 16.106 1.00 91.81 218 LEU A C 1
ATOM 1763 O O . LEU A 1 218 ? -18.586 4.806 15.502 1.00 91.81 218 LEU A O 1
ATOM 1767 N N . PRO A 1 219 ? -18.846 6.407 17.079 1.00 88.38 219 PRO A N 1
ATOM 1768 C CA . PRO A 1 219 ? -20.213 6.034 17.387 1.00 88.38 219 PRO A CA 1
ATOM 1769 C C . PRO A 1 219 ? -21.128 6.321 16.192 1.00 88.38 219 PRO A C 1
ATOM 1771 O O . PRO A 1 219 ? -20.837 7.161 15.341 1.00 88.38 219 PRO A O 1
ATOM 1774 N N . ARG A 1 220 ? -22.279 5.643 16.152 1.00 78.38 220 ARG A N 1
ATOM 1775 C CA . ARG A 1 220 ? -23.286 5.765 15.084 1.00 78.38 220 ARG A CA 1
ATOM 1776 C C . ARG A 1 220 ? -23.724 7.195 14.791 1.00 78.38 220 ARG A C 1
ATOM 1778 O O . ARG A 1 220 ? -24.107 7.518 13.672 1.00 78.38 220 ARG A O 1
ATOM 1785 N N . THR A 1 221 ? -23.714 8.037 15.818 1.00 75.75 221 THR A N 1
ATOM 1786 C CA . THR A 1 221 ? -24.102 9.446 15.738 1.00 75.75 221 THR A CA 1
ATOM 1787 C C . THR A 1 221 ? -23.134 10.285 14.905 1.00 75.75 221 THR A C 1
ATOM 1789 O O . THR A 1 221 ? -23.378 11.476 14.727 1.00 75.75 221 THR A O 1
ATOM 1792 N N . TRP A 1 222 ? -22.061 9.675 14.388 1.00 67.50 222 TRP A N 1
ATOM 1793 C CA . TRP A 1 222 ? -21.077 10.296 13.525 1.00 67.50 222 TRP A CA 1
ATOM 1794 C C . TRP A 1 222 ? -21.215 9.856 12.055 1.00 67.50 222 TRP A C 1
ATOM 1796 O O . TRP A 1 222 ? -21.206 8.655 11.782 1.00 67.50 222 TRP A O 1
ATOM 1806 N N . PRO A 1 223 ? -21.236 10.786 11.082 1.00 62.31 223 PRO A N 1
ATOM 1807 C CA . PRO A 1 223 ? -21.253 12.243 11.237 1.00 62.31 223 PRO A CA 1
ATOM 1808 C C . PRO A 1 223 ? -22.548 12.706 11.908 1.00 62.31 223 PRO A C 1
ATOM 1810 O O . PRO A 1 223 ? -23.562 12.025 11.734 1.00 62.31 223 PRO A O 1
ATOM 1813 N N . PRO A 1 224 ? -22.551 13.842 12.639 1.00 61.50 224 PRO A N 1
ATOM 1814 C CA . PRO A 1 224 ? -23.802 14.429 13.091 1.00 61.50 224 PRO A CA 1
ATOM 1815 C C . PRO A 1 224 ? -24.660 14.539 11.844 1.00 61.50 224 PRO A C 1
ATOM 1817 O O . PRO A 1 224 ? -24.250 15.205 10.887 1.00 61.50 224 PRO A O 1
ATOM 1820 N N . ALA A 1 225 ? -25.777 13.800 11.806 1.00 59.88 225 ALA A N 1
ATOM 1821 C CA . ALA A 1 225 ? -26.706 13.910 10.697 1.00 59.88 225 ALA A CA 1
ATOM 1822 C C . ALA A 1 225 ? -26.869 15.416 10.490 1.00 59.88 225 ALA A C 1
ATOM 1824 O O . ALA A 1 225 ? -27.122 16.103 11.495 1.00 59.88 225 ALA A O 1
ATOM 1825 N N . PRO A 1 226 ? -26.616 15.956 9.272 1.00 57.75 226 PRO A N 1
ATOM 1826 C CA . PRO A 1 226 ? -26.882 17.366 9.035 1.00 57.75 226 PRO A CA 1
ATOM 1827 C C . PRO A 1 226 ? -28.258 17.576 9.634 1.00 57.75 226 PRO A C 1
ATOM 1829 O O . PRO A 1 226 ? -29.103 16.702 9.414 1.00 57.75 226 PRO A O 1
ATOM 1832 N N . LYS A 1 227 ? -28.428 18.586 10.503 1.00 55.84 227 LYS A N 1
ATOM 1833 C CA . LYS A 1 227 ? -29.730 18.943 11.076 1.00 55.84 227 LYS A CA 1
ATOM 1834 C C . LYS A 1 227 ? -30.630 19.219 9.878 1.00 55.84 227 LYS A C 1
ATOM 1836 O O . LYS A 1 227 ? -30.772 20.355 9.446 1.00 55.84 227 LYS A O 1
ATOM 1841 N N . ALA A 1 228 ? -31.126 18.159 9.2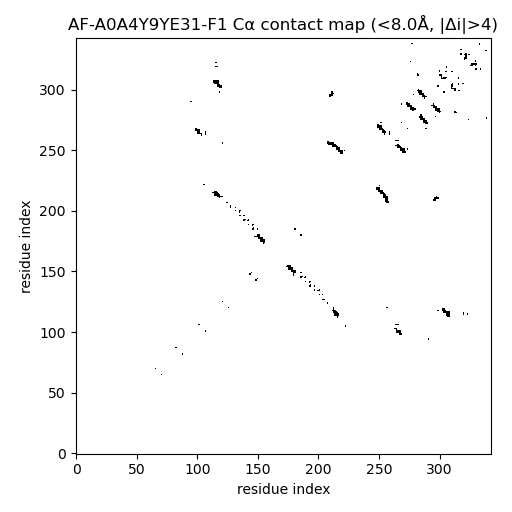62 1.00 53.25 228 ALA A N 1
ATOM 1842 C CA . ALA A 1 228 ? -32.013 18.153 8.144 1.00 53.25 228 ALA A CA 1
ATOM 1843 C C . ALA A 1 228 ? -33.240 18.689 8.827 1.00 53.25 228 ALA A C 1
ATOM 1845 O O . ALA A 1 228 ? -33.823 17.989 9.660 1.00 53.25 228 ALA A O 1
ATOM 1846 N N . ALA A 1 229 ? -33.435 19.997 8.625 1.00 55.16 229 ALA A N 1
ATOM 1847 C CA . ALA A 1 229 ? -34.495 20.811 9.176 1.00 55.16 229 ALA A CA 1
ATOM 1848 C C . ALA A 1 229 ? -35.688 19.899 9.368 1.00 55.16 229 ALA A C 1
ATOM 1850 O O . ALA A 1 229 ? -36.144 19.338 8.376 1.00 55.16 229 ALA A O 1
ATOM 1851 N N . ALA A 1 230 ? -36.017 19.625 10.635 1.00 54.53 230 ALA A N 1
ATOM 1852 C CA . ALA A 1 230 ? -36.894 18.546 11.047 1.00 54.53 230 ALA A CA 1
ATOM 1853 C C . ALA A 1 230 ? -38.136 18.533 10.156 1.00 54.53 230 ALA A C 1
ATOM 1855 O O . ALA A 1 230 ? -39.084 19.274 10.397 1.00 54.53 230 ALA A O 1
ATOM 1856 N N . LEU A 1 231 ? -38.109 17.736 9.087 1.00 62.66 231 LEU A N 1
ATOM 1857 C CA . LEU A 1 231 ? -39.290 17.548 8.277 1.00 62.66 231 LEU A CA 1
ATOM 1858 C C . LEU A 1 231 ? -40.234 16.789 9.207 1.00 62.66 231 LEU A C 1
ATOM 1860 O O . LEU A 1 231 ? -39.817 15.756 9.745 1.00 62.66 231 LEU A O 1
ATOM 1864 N N . PRO A 1 232 ? -41.435 17.322 9.484 1.00 65.19 232 PRO A N 1
ATOM 1865 C CA . PRO A 1 232 ? -42.364 16.729 10.431 1.00 65.19 232 PRO A CA 1
ATOM 1866 C C . PRO A 1 232 ? -42.634 15.293 9.991 1.00 65.19 232 PRO A C 1
ATOM 1868 O O . PRO A 1 232 ? -43.300 15.036 8.990 1.00 65.19 232 PRO A O 1
ATOM 1871 N N . ARG A 1 233 ? -42.024 14.343 10.703 1.00 59.16 233 ARG A N 1
ATOM 1872 C CA . ARG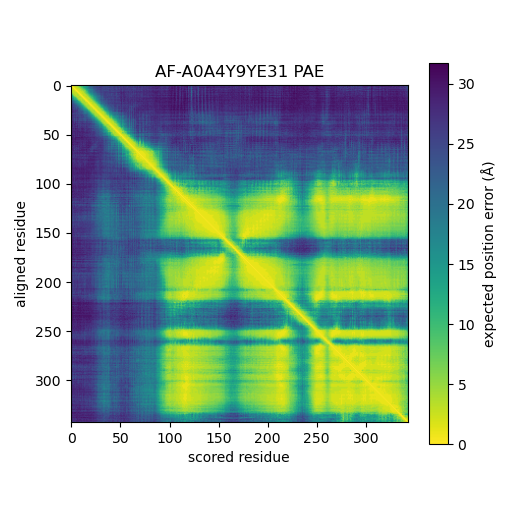 A 1 233 ? -42.151 12.921 10.411 1.00 59.16 233 ARG A CA 1
ATOM 1873 C C . ARG A 1 233 ? -43.584 12.542 10.794 1.00 59.16 233 ARG A C 1
ATOM 1875 O O . ARG A 1 233 ? -43.927 12.713 11.963 1.00 59.16 233 ARG A O 1
ATOM 1882 N N . PRO A 1 234 ? -44.433 12.082 9.859 1.00 65.19 234 PRO A N 1
ATOM 1883 C CA . PRO A 1 234 ? -45.830 11.791 10.156 1.00 65.19 234 PRO A CA 1
ATOM 1884 C C . PRO A 1 234 ? -45.928 10.730 11.261 1.00 65.19 234 PRO A C 1
ATOM 1886 O O . PRO A 1 234 ? -45.396 9.626 11.154 1.00 65.19 234 PRO A O 1
ATOM 1889 N N . SER A 1 235 ? -46.588 11.110 12.350 1.00 63.00 235 SER A N 1
ATOM 1890 C CA . SER A 1 235 ? -46.525 10.528 13.697 1.00 63.00 235 SER A CA 1
ATOM 1891 C C . SER A 1 235 ? -47.263 9.195 13.892 1.00 63.00 235 SER A C 1
ATOM 1893 O O . SER A 1 235 ? -47.740 8.920 14.990 1.00 63.00 235 SER A O 1
ATOM 1895 N N . ARG A 1 236 ? -47.431 8.358 12.864 1.00 61.03 236 ARG A N 1
ATOM 1896 C CA . ARG A 1 236 ? -48.264 7.147 12.977 1.00 61.03 236 ARG A CA 1
ATOM 1897 C C . ARG A 1 236 ? -47.646 5.937 12.294 1.00 61.03 236 ARG A C 1
ATOM 1899 O O . ARG A 1 236 ? -48.080 5.548 11.219 1.00 61.03 236 ARG A O 1
ATOM 1906 N N . LEU A 1 237 ? -46.699 5.292 12.966 1.00 61.22 237 LEU A N 1
ATOM 1907 C CA . LEU A 1 237 ? -46.527 3.845 12.837 1.00 61.22 237 LEU A CA 1
ATOM 1908 C C . LEU A 1 237 ? -46.367 3.238 14.242 1.00 61.22 237 LEU A C 1
ATOM 1910 O O . LEU A 1 237 ? -45.641 3.809 15.059 1.00 61.22 237 LEU A O 1
ATOM 1914 N N . PRO A 1 238 ? -47.084 2.141 14.548 1.00 66.56 238 PRO A N 1
ATOM 1915 C CA . PRO A 1 238 ? -47.111 1.532 15.873 1.00 66.56 238 PRO A CA 1
ATOM 1916 C C . PRO A 1 238 ? -45.730 0.995 16.293 1.00 66.56 238 PRO A C 1
ATOM 1918 O O . PRO A 1 238 ? -44.924 0.627 15.433 1.00 66.56 238 PRO A O 1
ATOM 1921 N N . PRO A 1 239 ? -45.445 0.945 17.609 1.00 60.56 239 PRO A N 1
ATOM 1922 C CA . PRO A 1 239 ? -44.176 0.477 18.155 1.00 60.56 239 PRO A CA 1
ATOM 1923 C C . PRO A 1 239 ? -44.008 -1.022 17.878 1.00 60.56 239 PRO A C 1
ATOM 1925 O O . PRO A 1 239 ? -44.531 -1.869 18.598 1.00 60.56 239 PRO A O 1
ATOM 1928 N N . ALA A 1 240 ? -43.299 -1.357 16.800 1.00 56.50 240 ALA A N 1
ATOM 1929 C CA . ALA A 1 240 ? -42.906 -2.729 16.514 1.00 56.50 240 ALA A CA 1
ATOM 1930 C C . ALA A 1 240 ? -41.973 -3.234 17.628 1.00 56.50 240 ALA A C 1
ATOM 1932 O O . ALA A 1 240 ? -41.034 -2.540 18.022 1.00 56.50 240 ALA A O 1
ATOM 1933 N N . ALA A 1 241 ? -42.292 -4.425 18.135 1.00 59.12 241 ALA A N 1
ATOM 1934 C CA . ALA A 1 241 ? -41.681 -5.094 19.275 1.00 59.12 241 ALA A CA 1
ATOM 1935 C C . ALA A 1 241 ? -40.148 -4.958 19.332 1.00 59.12 241 ALA A C 1
ATOM 1937 O O . ALA A 1 241 ? -39.449 -5.093 18.327 1.00 59.12 241 ALA A O 1
ATOM 1938 N N . ALA A 1 242 ? -39.646 -4.693 20.540 1.00 53.72 242 ALA A N 1
ATOM 1939 C CA . ALA A 1 242 ? -38.237 -4.534 20.866 1.00 53.72 242 ALA A CA 1
ATOM 1940 C C . ALA A 1 242 ? -37.418 -5.761 20.426 1.00 53.72 242 ALA A C 1
ATOM 1942 O O . ALA A 1 242 ? -37.363 -6.774 21.118 1.00 53.72 242 ALA A O 1
ATOM 1943 N N . SER A 1 243 ? -36.783 -5.665 19.257 1.00 54.12 243 SER A N 1
ATOM 1944 C CA . SER A 1 243 ? -35.794 -6.644 18.818 1.00 54.12 243 SER A CA 1
ATOM 1945 C C . SER A 1 243 ? -3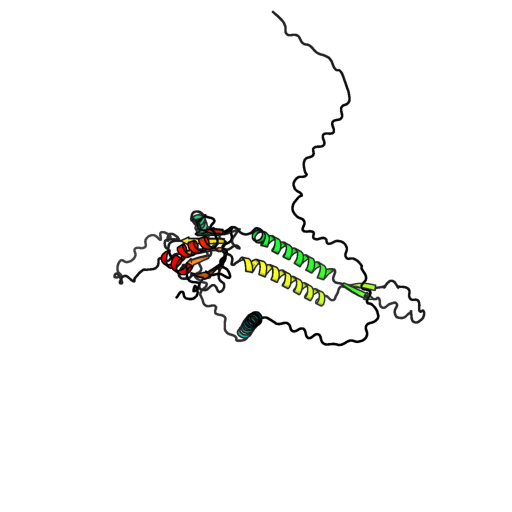4.593 -6.584 19.773 1.00 54.12 243 SER A C 1
ATOM 1947 O O . SER A 1 243 ? -34.120 -5.477 20.060 1.00 54.12 243 SER A O 1
ATOM 1949 N N . PRO A 1 244 ? -34.110 -7.730 20.280 1.00 53.91 244 PRO A N 1
ATOM 1950 C CA . PRO A 1 244 ? -33.045 -7.770 21.269 1.00 53.91 244 PRO A CA 1
ATOM 1951 C C . PRO A 1 244 ? -31.762 -7.158 20.699 1.00 53.91 244 PRO A C 1
ATOM 1953 O O . PRO A 1 244 ? -31.370 -7.440 19.570 1.00 53.91 244 PRO A O 1
ATOM 1956 N N . GLU A 1 245 ? -31.167 -6.277 21.501 1.00 55.28 245 GLU A N 1
ATOM 1957 C CA . GLU A 1 245 ? -29.784 -5.805 21.422 1.00 55.28 245 GLU A CA 1
ATOM 1958 C C . GLU A 1 245 ? -29.319 -5.367 20.026 1.00 55.28 245 GLU A C 1
ATOM 1960 O O . GLU A 1 245 ? -28.483 -5.976 19.361 1.00 55.28 245 GLU A O 1
ATOM 1965 N N . LYS A 1 246 ? -29.888 -4.248 19.576 1.00 58.41 246 LYS A N 1
ATOM 1966 C CA . LYS A 1 246 ? -29.476 -3.536 18.368 1.00 58.41 246 LYS A CA 1
ATOM 1967 C C . LYS A 1 246 ? -28.015 -3.105 18.520 1.00 58.41 246 LYS A C 1
ATOM 1969 O O . LYS A 1 246 ? -27.751 -2.032 19.057 1.00 58.41 246 LYS A O 1
ATOM 1974 N N . THR A 1 247 ? -27.089 -3.952 18.072 1.00 61.66 247 THR A N 1
ATOM 1975 C CA . THR A 1 247 ? -25.648 -3.691 18.058 1.00 61.66 247 THR A CA 1
ATOM 1976 C C . THR A 1 247 ? -25.438 -2.296 17.494 1.00 61.66 247 THR A C 1
ATOM 1978 O O . THR A 1 247 ? -25.839 -2.010 16.363 1.00 61.66 247 THR A O 1
ATOM 1981 N N . GLU A 1 248 ? -24.923 -1.392 18.323 1.00 74.69 248 GLU A N 1
ATOM 1982 C CA . GLU A 1 248 ? -24.751 -0.002 17.934 1.00 74.69 248 GLU A CA 1
ATOM 1983 C C . GLU A 1 248 ? -23.918 0.047 16.655 1.00 74.69 248 GLU A C 1
ATOM 1985 O O . GLU A 1 248 ? -22.794 -0.450 16.603 1.00 74.69 248 GLU A O 1
ATOM 1990 N N . GLU A 1 249 ? -24.504 0.596 15.596 1.00 82.81 249 GLU A N 1
ATOM 1991 C CA . GLU A 1 249 ? -23.894 0.648 14.272 1.00 82.81 249 GLU A CA 1
ATOM 1992 C C . GLU A 1 249 ? -22.727 1.646 14.296 1.00 82.81 249 GLU A C 1
ATOM 1994 O O . GLU A 1 249 ? -22.895 2.835 14.039 1.00 82.81 249 GLU A O 1
ATOM 1999 N N . ARG A 1 250 ? -21.544 1.179 14.694 1.00 91.06 250 ARG A N 1
ATOM 2000 C CA . ARG A 1 250 ? -20.311 1.973 14.723 1.00 91.06 250 ARG A CA 1
ATOM 2001 C C . ARG A 1 250 ? -19.747 2.127 13.314 1.00 91.06 250 ARG A C 1
ATOM 2003 O O . ARG A 1 250 ? -19.938 1.264 12.455 1.00 91.06 250 ARG A O 1
ATOM 2010 N N . TRP A 1 251 ? -19.001 3.203 13.098 1.00 92.38 251 TRP A N 1
ATOM 2011 C CA . TRP A 1 251 ? -18.273 3.446 11.857 1.00 92.38 251 TRP A CA 1
ATOM 2012 C C . TRP A 1 251 ? -16.777 3.262 12.073 1.00 92.38 251 TRP A C 1
ATOM 2014 O O . TRP A 1 251 ? -16.200 3.779 13.029 1.00 92.38 251 TRP A O 1
ATOM 2024 N N . LEU A 1 252 ? -16.146 2.549 11.149 1.00 94.38 252 LEU A N 1
ATOM 2025 C CA . LEU A 1 252 ? -14.708 2.385 11.060 1.00 94.38 252 LEU A CA 1
ATOM 2026 C C . LEU A 1 252 ? -14.167 3.316 9.980 1.00 94.38 252 LEU A C 1
ATOM 2028 O O . LEU A 1 252 ? -14.596 3.254 8.829 1.00 94.38 252 LEU A O 1
ATOM 2032 N N . ILE A 1 253 ? -13.182 4.140 10.325 1.00 94.00 253 ILE A N 1
ATOM 2033 C CA . ILE A 1 253 ? -12.462 4.955 9.347 1.00 94.00 253 ILE A CA 1
ATOM 2034 C C . ILE A 1 253 ? -11.026 4.476 9.252 1.00 94.00 253 ILE A C 1
ATOM 2036 O O . ILE A 1 253 ? -10.273 4.517 10.226 1.00 94.00 253 ILE A O 1
ATOM 2040 N N . LEU A 1 254 ? -10.642 4.073 8.045 1.00 94.12 254 LEU A N 1
ATOM 2041 C CA . LEU A 1 254 ? -9.306 3.607 7.711 1.00 94.12 254 LEU A CA 1
ATOM 2042 C C . LEU A 1 254 ? -8.580 4.655 6.871 1.00 94.12 254 LEU A C 1
ATOM 2044 O O . LEU A 1 254 ? -9.016 5.009 5.774 1.00 94.12 254 LEU A O 1
ATOM 2048 N N . GLN A 1 255 ? -7.434 5.124 7.357 1.00 93.06 255 GLN A N 1
ATOM 2049 C CA . GLN A 1 255 ? -6.505 5.940 6.578 1.00 93.06 255 GLN A CA 1
ATOM 2050 C C . GLN A 1 255 ? -5.277 5.103 6.225 1.00 93.06 255 GLN A C 1
ATOM 2052 O O . GLN A 1 255 ? -4.576 4.628 7.119 1.00 93.06 255 GLN A O 1
ATOM 2057 N N . SER A 1 256 ? -4.993 4.938 4.932 1.00 92.06 256 SER A N 1
ATOM 2058 C CA . SER A 1 256 ? -3.824 4.191 4.453 1.00 92.06 256 SER A CA 1
ATOM 2059 C C . SER A 1 256 ? -2.608 5.087 4.185 1.00 92.06 256 SER A C 1
ATOM 2061 O O . SER A 1 256 ? -2.702 6.316 4.116 1.00 92.06 256 SER A O 1
ATOM 2063 N N . LEU A 1 257 ? -1.439 4.466 4.000 1.00 86.94 257 LEU A N 1
ATOM 2064 C CA . LEU A 1 257 ? -0.167 5.153 3.732 1.00 86.94 257 LEU A CA 1
ATOM 2065 C C . LEU A 1 257 ? -0.062 5.871 2.376 1.00 86.94 257 LEU A C 1
ATOM 2067 O O . LEU A 1 257 ? 0.907 6.604 2.172 1.00 86.94 257 LEU A O 1
ATOM 2071 N N . ILE A 1 258 ? -0.986 5.669 1.437 1.00 81.31 258 ILE A N 1
ATOM 2072 C CA . ILE A 1 258 ? -0.969 6.408 0.160 1.00 81.31 258 ILE A CA 1
ATOM 2073 C C . ILE A 1 258 ? -1.600 7.793 0.322 1.00 81.31 258 ILE A C 1
ATOM 2075 O O . ILE A 1 258 ? -1.161 8.755 -0.304 1.00 81.31 258 ILE A O 1
ATOM 2079 N N . ASN A 1 259 ? -2.538 7.948 1.255 1.00 72.88 259 ASN A N 1
ATOM 2080 C CA . ASN A 1 259 ? -3.303 9.184 1.421 1.00 72.88 259 ASN A CA 1
ATOM 2081 C C . ASN A 1 259 ? -2.582 10.241 2.281 1.00 72.88 259 ASN A C 1
ATOM 2083 O O . ASN A 1 259 ? -3.227 11.113 2.858 1.00 72.88 259 ASN A O 1
ATOM 2087 N N . MET A 1 260 ? -1.248 10.181 2.385 1.00 60.56 260 MET A N 1
ATOM 2088 C CA . MET A 1 260 ? -0.490 10.969 3.366 1.00 60.56 260 MET A CA 1
ATOM 2089 C C . MET A 1 260 ? -0.462 12.472 3.104 1.00 60.56 260 MET A C 1
ATOM 2091 O O . MET A 1 260 ? -0.395 13.215 4.077 1.00 60.56 260 MET A O 1
ATOM 2095 N N . ASN A 1 261 ? -0.489 12.916 1.842 1.00 53.72 261 ASN A N 1
ATOM 2096 C CA . ASN A 1 261 ? 0.054 14.243 1.530 1.00 53.72 261 ASN A CA 1
ATOM 2097 C C . ASN A 1 261 ? -0.930 15.283 0.986 1.00 53.72 261 ASN A C 1
ATOM 2099 O O . ASN A 1 261 ? -0.553 16.445 0.980 1.00 53.72 261 ASN A O 1
ATOM 2103 N N . PHE A 1 262 ? -2.152 14.944 0.549 1.00 51.84 262 PHE A N 1
ATOM 2104 C CA . PHE A 1 262 ? -2.949 15.963 -0.166 1.00 51.84 262 PHE A CA 1
ATOM 2105 C C . PHE A 1 262 ? -4.431 16.083 0.162 1.00 51.84 262 PHE A C 1
ATOM 2107 O O . PHE A 1 262 ? -5.016 17.107 -0.164 1.00 51.84 262 PHE A O 1
ATOM 2114 N N . THR A 1 263 ? -5.077 15.100 0.791 1.00 60.00 263 THR A N 1
ATOM 2115 C CA . THR A 1 263 ? -6.540 15.205 0.985 1.00 60.00 263 THR A CA 1
ATOM 2116 C C . THR A 1 263 ? -7.079 14.570 2.263 1.00 60.00 263 THR A C 1
ATOM 2118 O O . THR A 1 263 ? -8.291 14.574 2.458 1.00 60.00 263 THR A O 1
ATOM 2121 N N . GLY A 1 264 ? -6.219 13.994 3.113 1.00 66.88 264 GLY A N 1
ATOM 2122 C CA . GLY A 1 264 ? -6.639 13.300 4.337 1.00 66.88 264 GLY A CA 1
ATOM 2123 C C . GLY A 1 264 ? -7.591 12.120 4.103 1.00 66.88 264 GLY A C 1
ATOM 2124 O O . GLY A 1 264 ? -8.131 11.589 5.063 1.00 66.88 264 GLY A O 1
ATOM 2125 N N . LYS A 1 265 ? -7.829 11.708 2.850 1.00 81.31 265 LYS A N 1
ATOM 2126 C CA . LYS A 1 265 ? -8.904 10.777 2.489 1.00 81.31 265 LYS A CA 1
ATOM 2127 C C . LYS A 1 265 ? -8.810 9.483 3.298 1.00 81.31 265 LYS A C 1
ATOM 2129 O O . LYS A 1 265 ? -7.793 8.789 3.276 1.00 81.31 265 LYS A O 1
ATOM 2134 N N . GLY A 1 266 ? -9.896 9.163 3.989 1.00 87.44 266 GLY A N 1
ATOM 2135 C CA . GLY A 1 266 ? -10.113 7.887 4.657 1.00 87.44 266 GLY A CA 1
ATOM 2136 C C . GLY A 1 266 ? -11.246 7.122 3.984 1.00 87.44 266 GLY A C 1
ATOM 2137 O O . GLY A 1 266 ? -12.120 7.718 3.349 1.00 87.44 266 GLY A O 1
ATOM 2138 N N . ILE A 1 267 ? -11.217 5.803 4.119 1.00 90.12 267 ILE A N 1
ATOM 2139 C CA . ILE A 1 267 ? -12.333 4.933 3.761 1.00 90.12 267 ILE A CA 1
ATOM 2140 C C . ILE A 1 267 ? -13.177 4.774 5.023 1.00 90.12 267 ILE A C 1
ATOM 2142 O O . ILE A 1 267 ? -12.665 4.290 6.031 1.00 90.12 267 ILE A O 1
ATOM 2146 N N . ALA A 1 268 ? -14.430 5.225 4.980 1.00 91.12 268 ALA A N 1
ATOM 2147 C CA . ALA A 1 268 ? -15.390 5.022 6.057 1.00 91.12 268 ALA A CA 1
ATOM 2148 C C . ALA A 1 268 ? -16.278 3.828 5.725 1.00 91.12 268 ALA A C 1
ATOM 2150 O O . ALA A 1 268 ? -16.869 3.768 4.646 1.00 91.12 268 ALA A O 1
ATOM 2151 N N . VAL A 1 269 ? -16.352 2.879 6.649 1.00 92.56 269 VAL A N 1
ATOM 2152 C CA . VAL A 1 269 ? -17.094 1.635 6.478 1.00 92.56 269 VAL A CA 1
ATOM 2153 C C . VAL A 1 269 ? -17.886 1.358 7.751 1.00 92.56 269 VAL A C 1
ATOM 2155 O O . VAL A 1 269 ? -17.331 1.485 8.844 1.00 92.56 269 VAL A O 1
ATOM 2158 N N . PRO A 1 270 ? -19.162 0.966 7.650 1.00 92.19 270 PRO A N 1
ATOM 2159 C CA . PRO A 1 270 ? -19.896 0.431 8.785 1.00 92.19 270 PRO A CA 1
ATOM 2160 C C . PRO A 1 270 ? -19.163 -0.767 9.400 1.00 92.19 270 PRO A C 1
ATOM 2162 O O . PRO A 1 270 ? -18.653 -1.638 8.692 1.00 92.19 270 PRO A O 1
ATOM 2165 N N . MET A 1 271 ? -19.109 -0.837 10.726 1.00 93.19 271 MET A N 1
ATOM 2166 C CA . MET A 1 271 ? -18.349 -1.877 11.423 1.00 93.19 271 MET A CA 1
ATOM 2167 C C . MET A 1 271 ? -18.943 -3.278 11.213 1.00 93.19 271 MET A C 1
ATOM 2169 O O . MET A 1 271 ? -18.201 -4.249 11.191 1.00 93.19 271 MET A O 1
ATOM 2173 N N . ASN A 1 272 ? -20.251 -3.384 10.948 1.00 91.50 272 ASN A N 1
ATOM 2174 C CA . ASN A 1 272 ? -20.924 -4.636 10.564 1.00 91.50 272 ASN A CA 1
ATOM 2175 C C . ASN A 1 272 ? -20.541 -5.154 9.161 1.00 91.50 272 ASN A C 1
ATOM 2177 O O . ASN A 1 272 ? -20.943 -6.249 8.783 1.00 91.50 272 ASN A O 1
ATOM 2181 N N . GLN A 1 273 ? -19.795 -4.371 8.378 1.00 93.50 273 GLN A N 1
ATOM 2182 C CA . GLN A 1 273 ? -19.218 -4.777 7.093 1.00 93.50 273 GLN A CA 1
ATOM 2183 C C . GLN A 1 273 ? -17.708 -5.021 7.196 1.00 93.50 273 GLN A C 1
ATOM 2185 O O . GLN A 1 273 ? -17.046 -5.191 6.168 1.00 93.50 273 GLN A O 1
ATOM 2190 N N . CYS A 1 274 ? -17.152 -4.986 8.408 1.00 95.31 274 CYS A N 1
ATOM 2191 C CA . CYS A 1 274 ? -15.729 -5.135 8.653 1.00 95.31 274 CYS A CA 1
ATOM 2192 C C . CYS A 1 274 ? -15.462 -6.319 9.581 1.00 95.31 274 CYS A C 1
ATOM 2194 O O . CYS A 1 274 ? -15.936 -6.335 10.713 1.00 95.31 274 CYS A O 1
ATOM 2196 N N . ASP A 1 275 ? -14.582 -7.221 9.159 1.00 94.50 275 ASP A N 1
ATOM 2197 C CA . ASP A 1 275 ? -14.101 -8.315 10.000 1.00 94.50 275 ASP A CA 1
ATOM 2198 C C . ASP A 1 275 ? -12.641 -8.074 10.378 1.00 94.50 275 ASP A C 1
ATOM 2200 O O . ASP A 1 275 ? -11.781 -7.883 9.508 1.00 94.50 275 ASP A O 1
ATOM 2204 N N . LEU A 1 276 ? -12.339 -8.118 11.677 1.00 95.12 276 LEU A N 1
ATOM 2205 C CA . LEU A 1 276 ? -10.972 -8.055 12.186 1.00 95.12 276 LEU A CA 1
ATOM 2206 C C . LEU A 1 276 ? -10.450 -9.471 12.436 1.00 95.12 276 LEU A C 1
ATOM 2208 O O . LEU A 1 276 ? -10.946 -10.187 13.305 1.00 95.12 276 LEU A O 1
ATOM 2212 N N . GLY A 1 277 ? -9.414 -9.857 11.697 1.00 92.25 277 GLY A N 1
ATOM 2213 C CA . GLY A 1 277 ? -8.748 -11.150 11.808 1.00 92.25 277 GLY A CA 1
ATOM 2214 C C . GLY A 1 277 ? -7.254 -11.036 12.105 1.00 92.25 277 GLY A C 1
ATOM 2215 O O . GLY A 1 277 ? -6.644 -9.972 11.989 1.00 92.25 277 GLY A O 1
ATOM 2216 N N . LYS A 1 278 ? -6.641 -12.170 12.452 1.00 91.69 278 LYS A N 1
ATOM 2217 C CA . LYS A 1 278 ? -5.191 -12.275 12.656 1.00 91.69 278 LYS A CA 1
ATOM 2218 C C . LYS A 1 278 ? -4.433 -12.143 11.328 1.00 91.69 278 LYS A C 1
ATOM 2220 O O . LYS A 1 278 ? -4.884 -12.629 10.284 1.00 91.69 278 LYS A O 1
ATOM 2225 N N . GLY A 1 279 ? -3.290 -11.463 11.370 1.00 92.94 279 GLY A N 1
ATOM 2226 C CA . GLY A 1 279 ? -2.362 -11.305 10.257 1.00 92.94 279 GLY A CA 1
ATOM 2227 C C . GLY A 1 279 ? -1.560 -12.566 9.952 1.00 92.94 279 GLY A C 1
ATOM 2228 O O . GLY A 1 279 ? -2.037 -13.679 10.168 1.00 92.94 279 GLY A O 1
ATOM 2229 N N . ARG A 1 280 ? -0.382 -12.408 9.337 1.00 93.19 280 ARG A N 1
ATOM 2230 C CA . ARG A 1 280 ? 0.555 -13.531 9.176 1.00 93.19 280 ARG A CA 1
ATOM 2231 C C . ARG A 1 280 ? 1.168 -13.910 10.526 1.00 93.19 280 ARG A C 1
ATOM 2233 O O . ARG A 1 280 ? 1.180 -15.085 10.872 1.00 93.19 280 ARG A O 1
ATOM 2240 N N . ASP A 1 281 ? 1.555 -12.889 11.283 1.00 94.19 281 ASP A N 1
ATOM 2241 C CA . ASP A 1 281 ? 2.260 -12.996 12.557 1.00 94.19 281 ASP A CA 1
ATOM 2242 C C . ASP A 1 281 ? 1.497 -12.246 13.663 1.00 94.19 281 ASP A C 1
ATOM 2244 O O . ASP A 1 281 ? 0.496 -11.572 13.405 1.00 94.19 281 ASP A O 1
ATOM 2248 N N . ASP A 1 282 ? 1.952 -12.348 14.915 1.00 92.19 282 ASP A N 1
ATOM 2249 C CA . ASP A 1 282 ? 1.326 -11.643 16.048 1.00 92.19 282 ASP A CA 1
ATOM 2250 C C . ASP A 1 282 ? 1.463 -10.115 15.971 1.00 92.19 282 ASP A C 1
ATOM 2252 O O . ASP A 1 282 ? 0.681 -9.396 16.592 1.00 92.19 282 ASP A O 1
ATOM 2256 N N . SER A 1 283 ? 2.417 -9.625 15.176 1.00 95.88 283 SER A N 1
ATOM 2257 C CA . SER A 1 283 ? 2.607 -8.210 14.856 1.00 95.88 283 SER A CA 1
ATOM 2258 C C . SER A 1 283 ? 1.678 -7.702 13.755 1.00 95.88 283 SER A C 1
ATOM 2260 O O . SER A 1 283 ? 1.778 -6.544 13.362 1.00 95.88 283 SER A O 1
ATOM 2262 N N . GLU A 1 284 ? 0.768 -8.520 13.228 1.00 95.56 284 GLU A N 1
ATOM 2263 C CA . GLU A 1 284 ? -0.114 -8.114 12.141 1.00 95.56 284 GLU A CA 1
ATOM 2264 C C . GLU A 1 284 ? -1.578 -8.437 12.446 1.00 95.56 284 GLU A C 1
ATOM 2266 O O . GLU A 1 284 ? -1.931 -9.532 12.887 1.00 95.56 284 GLU A O 1
ATOM 2271 N N . LEU A 1 285 ? -2.463 -7.499 12.116 1.00 96.50 285 LEU A N 1
ATOM 2272 C CA . LEU A 1 285 ? -3.905 -7.711 12.051 1.00 96.50 285 LEU A CA 1
ATOM 2273 C C . LEU A 1 285 ? -4.407 -7.425 10.633 1.00 96.50 285 LEU A C 1
ATOM 2275 O O . LEU A 1 285 ? -3.852 -6.602 9.903 1.00 96.50 285 LEU A O 1
ATOM 2279 N N . LYS A 1 286 ? -5.462 -8.128 10.228 1.00 96.31 286 LYS A N 1
ATOM 2280 C CA . LYS A 1 286 ? -6.111 -8.001 8.920 1.00 96.31 286 LYS A CA 1
ATOM 2281 C C . LYS A 1 286 ? -7.524 -7.487 9.115 1.00 96.31 286 LYS A C 1
ATOM 2283 O O . LYS A 1 286 ? -8.308 -8.125 9.804 1.00 96.31 286 LYS A O 1
ATOM 2288 N N . ILE A 1 287 ? -7.865 -6.391 8.453 1.00 96.81 287 ILE A N 1
ATOM 2289 C CA . ILE A 1 287 ? -9.238 -5.895 8.385 1.00 96.81 287 ILE A CA 1
ATOM 2290 C C . ILE A 1 287 ? -9.790 -6.251 7.010 1.00 96.81 287 ILE A C 1
ATOM 2292 O O . ILE A 1 287 ? -9.335 -5.723 5.991 1.00 96.81 287 ILE A O 1
ATOM 2296 N N . LYS A 1 288 ? -10.750 -7.171 6.968 1.00 95.88 288 LYS A N 1
ATOM 2297 C CA . LYS A 1 288 ? -11.509 -7.484 5.757 1.00 95.88 288 LYS A CA 1
ATOM 2298 C C . LYS A 1 288 ? -12.712 -6.559 5.703 1.00 95.88 288 LYS A C 1
ATOM 2300 O O . LYS A 1 288 ? -13.459 -6.472 6.664 1.00 95.88 288 LYS A O 1
ATOM 2305 N N . VAL A 1 289 ? -12.887 -5.879 4.581 1.00 95.31 289 VAL A N 1
ATOM 2306 C CA . VAL A 1 289 ? -14.061 -5.044 4.326 1.00 95.31 289 VAL A CA 1
ATOM 2307 C C . VAL A 1 289 ? -14.907 -5.754 3.283 1.00 95.31 289 VAL A C 1
ATOM 2309 O O . VAL A 1 289 ? -14.386 -6.134 2.231 1.00 95.31 289 VAL A O 1
ATOM 2312 N N . ASN A 1 290 ? -16.197 -5.936 3.557 1.00 93.75 290 ASN A N 1
ATOM 2313 C CA . ASN A 1 290 ? -17.108 -6.569 2.614 1.00 93.75 290 ASN A CA 1
ATOM 2314 C C . ASN A 1 290 ? -17.110 -5.804 1.275 1.00 93.75 290 ASN A C 1
ATOM 2316 O O . ASN A 1 290 ? -17.164 -4.576 1.236 1.00 93.75 290 ASN A O 1
ATOM 2320 N N . GLY A 1 291 ? -16.988 -6.533 0.167 1.00 91.31 291 GLY A N 1
ATOM 2321 C CA . GLY A 1 291 ? -16.844 -5.969 -1.178 1.00 91.31 291 GLY A CA 1
ATOM 2322 C C . GLY A 1 291 ? -15.417 -5.571 -1.581 1.00 91.31 291 GLY A C 1
ATOM 2323 O O . GLY A 1 291 ? -15.172 -5.387 -2.772 1.00 91.31 291 GLY A O 1
ATOM 2324 N N . ILE A 1 292 ? -14.453 -5.500 -0.655 1.00 91.88 292 ILE A N 1
ATOM 2325 C CA . ILE A 1 292 ? -13.040 -5.254 -0.978 1.00 91.88 292 ILE A CA 1
ATOM 2326 C C . ILE A 1 292 ? -12.278 -6.580 -0.920 1.00 91.88 292 ILE A C 1
ATOM 2328 O O . ILE A 1 292 ? -12.064 -7.157 0.143 1.00 91.88 292 ILE A O 1
ATOM 2332 N N . THR A 1 293 ? -11.825 -7.064 -2.081 1.00 91.50 293 THR A N 1
ATOM 2333 C CA . THR A 1 293 ? -11.187 -8.387 -2.211 1.00 91.50 293 THR A CA 1
ATOM 2334 C C . THR A 1 293 ? -9.925 -8.545 -1.366 1.00 91.50 293 THR A C 1
ATOM 2336 O O . THR A 1 293 ? -9.604 -9.655 -0.947 1.00 91.50 293 THR A O 1
ATOM 2339 N N . THR A 1 294 ? -9.171 -7.466 -1.137 1.00 91.56 294 THR A N 1
ATOM 2340 C CA . THR A 1 294 ? -7.924 -7.545 -0.371 1.00 91.56 294 THR A CA 1
ATOM 2341 C C . THR A 1 294 ? -8.048 -6.883 0.996 1.00 91.56 294 THR A C 1
ATOM 2343 O O . THR A 1 294 ? -8.444 -5.720 1.051 1.00 91.56 294 THR A O 1
ATOM 2346 N N . PRO A 1 295 ? -7.666 -7.571 2.090 1.00 95.62 295 PRO A N 1
ATOM 2347 C CA . PRO A 1 295 ? -7.721 -6.986 3.420 1.00 95.62 295 PRO A CA 1
ATOM 2348 C C . PRO A 1 295 ? -6.713 -5.849 3.587 1.00 95.62 295 PRO A C 1
ATOM 2350 O O . PRO A 1 295 ? -5.632 -5.851 2.988 1.00 95.62 295 PRO A O 1
ATOM 2353 N N . PHE A 1 296 ? -7.062 -4.918 4.465 1.00 95.75 296 PHE A N 1
ATOM 2354 C CA . PHE A 1 296 ? -6.142 -3.922 4.992 1.00 95.75 296 PHE A CA 1
ATOM 2355 C C . PHE A 1 296 ? -5.279 -4.542 6.089 1.00 95.75 296 PHE A C 1
ATOM 2357 O O . PHE A 1 296 ? -5.749 -5.385 6.854 1.00 95.75 296 PHE A O 1
ATOM 2364 N N . LEU A 1 297 ? -4.018 -4.130 6.159 1.00 96.06 297 LEU A N 1
ATOM 2365 C CA . LEU A 1 297 ? -3.041 -4.638 7.114 1.00 96.06 297 LEU A CA 1
ATOM 2366 C C . LEU A 1 297 ? -2.780 -3.586 8.188 1.00 96.06 297 LEU A C 1
ATOM 2368 O O . LEU A 1 297 ? -2.423 -2.452 7.883 1.00 96.06 297 LEU A O 1
ATOM 2372 N N . VAL A 1 298 ? -2.944 -3.965 9.447 1.00 97.00 298 VAL A N 1
ATOM 2373 C CA . VAL A 1 298 ? -2.613 -3.151 10.618 1.00 97.00 298 VAL A CA 1
ATOM 2374 C C . VAL A 1 298 ? -1.353 -3.753 11.230 1.00 97.00 298 VAL A C 1
ATOM 2376 O O . VAL A 1 298 ? -1.384 -4.885 11.710 1.00 97.00 298 VAL A O 1
ATOM 2379 N N . ARG A 1 299 ? -0.235 -3.023 11.185 1.00 96.38 299 ARG A N 1
ATOM 2380 C CA . ARG A 1 299 ? 1.061 -3.508 11.684 1.00 96.38 299 ARG A CA 1
ATOM 2381 C C . ARG A 1 299 ? 1.327 -3.012 13.100 1.00 96.38 299 ARG A C 1
ATOM 2383 O O . ARG A 1 299 ? 1.433 -1.813 13.358 1.00 96.38 299 ARG A O 1
ATOM 2390 N N . LEU A 1 300 ? 1.435 -3.935 14.031 1.00 96.69 300 LEU A N 1
ATOM 2391 C CA . LEU A 1 300 ? 1.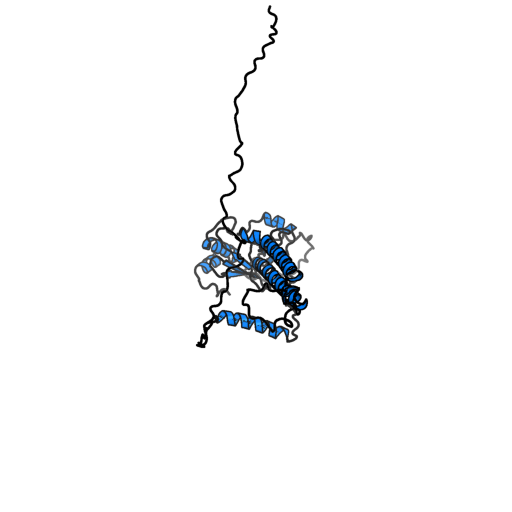729 -3.696 15.433 1.00 96.69 300 LEU A CA 1
ATOM 2392 C C . LEU A 1 300 ? 3.248 -3.740 15.631 1.00 96.69 300 LEU A C 1
ATOM 2394 O O . LEU A 1 300 ? 3.804 -4.712 16.132 1.00 96.69 300 LEU A O 1
ATOM 2398 N N . ASP A 1 301 ? 3.920 -2.673 15.205 1.00 95.19 301 ASP A N 1
ATOM 2399 C CA . ASP A 1 301 ? 5.361 -2.489 15.409 1.00 95.19 301 ASP A CA 1
ATOM 2400 C C . ASP A 1 301 ? 5.624 -1.662 16.682 1.00 95.19 301 ASP A C 1
ATOM 2402 O O . ASP A 1 301 ? 4.746 -0.938 17.155 1.00 95.19 301 ASP A O 1
ATOM 2406 N N . GLY A 1 302 ? 6.868 -1.624 17.178 1.00 93.12 302 GLY A N 1
ATOM 2407 C CA . GLY A 1 302 ? 7.269 -0.761 18.312 1.00 93.12 302 GLY A CA 1
ATOM 2408 C C . GLY A 1 302 ? 7.123 0.757 18.073 1.00 93.12 302 GLY A C 1
ATOM 2409 O O . GLY A 1 302 ? 7.308 1.569 18.981 1.00 93.12 302 GLY A O 1
ATOM 2410 N N . ASN A 1 303 ? 6.781 1.156 16.843 1.00 94.12 303 ASN A N 1
ATOM 2411 C CA . ASN A 1 303 ? 6.468 2.535 16.458 1.00 94.12 303 ASN A CA 1
ATOM 2412 C C . ASN A 1 303 ? 4.963 2.827 16.378 1.00 94.12 303 ASN A C 1
ATOM 2414 O O . ASN A 1 303 ? 4.588 3.970 16.090 1.00 94.12 303 ASN A O 1
ATOM 2418 N N . SER A 1 304 ? 4.121 1.817 16.584 1.00 96.12 304 SER A N 1
ATOM 2419 C CA . SER A 1 304 ? 2.675 1.982 16.639 1.00 96.12 304 SER A CA 1
ATOM 2420 C C . SER A 1 304 ? 2.237 2.529 17.997 1.00 96.12 304 SER A C 1
ATOM 2422 O O . SER A 1 304 ? 2.922 2.385 19.012 1.00 96.12 304 SER A O 1
ATOM 2424 N N . LYS A 1 305 ? 1.108 3.226 17.987 1.00 97.88 305 LYS A N 1
ATOM 2425 C CA . LYS A 1 305 ? 0.420 3.732 19.163 1.00 97.88 305 LYS A CA 1
ATOM 2426 C C . LYS A 1 305 ? -1.016 3.244 19.122 1.00 97.88 305 LYS A C 1
ATOM 2428 O O . LYS A 1 305 ? -1.657 3.341 18.077 1.00 97.88 305 LYS A O 1
ATOM 2433 N N . VAL A 1 306 ? -1.522 2.764 20.247 1.00 97.44 306 VAL A N 1
ATOM 2434 C CA . VAL A 1 306 ? -2.927 2.395 20.419 1.00 97.44 306 VAL A CA 1
ATOM 2435 C C . VAL A 1 306 ? -3.500 3.327 21.470 1.00 97.44 306 VAL A C 1
ATOM 2437 O O . VAL A 1 306 ? -2.919 3.472 22.539 1.00 97.44 306 VAL A O 1
ATOM 2440 N N . CYS A 1 307 ? -4.575 4.038 21.131 1.00 96.19 307 CYS A N 1
ATOM 2441 C CA . CYS A 1 307 ? -5.153 5.082 21.983 1.00 96.19 307 CYS A CA 1
ATOM 2442 C C . CYS A 1 307 ? -4.102 6.099 22.476 1.00 96.19 307 CYS A C 1
ATOM 2444 O O . CYS A 1 307 ? -4.088 6.507 23.629 1.00 96.19 307 CYS A O 1
ATOM 2446 N N . GLY A 1 308 ? -3.173 6.502 21.601 1.00 96.25 308 GLY A N 1
ATOM 2447 C CA . GLY A 1 308 ? -2.107 7.467 21.915 1.00 96.25 308 GLY A CA 1
ATOM 2448 C C . GLY A 1 308 ? -0.883 6.907 22.657 1.00 96.25 308 GLY A C 1
ATOM 2449 O O . GLY A 1 308 ? 0.185 7.534 22.602 1.00 96.25 308 GLY A O 1
ATOM 2450 N N . GLU A 1 309 ? -0.985 5.718 23.250 1.00 97.56 309 GLU A N 1
ATOM 2451 C CA . GLU A 1 309 ? 0.074 5.081 24.037 1.00 97.56 309 GLU A CA 1
ATOM 2452 C C . GLU A 1 309 ? 0.872 4.058 23.226 1.00 97.56 309 GLU A C 1
ATOM 2454 O O . GLU A 1 309 ? 0.359 3.404 22.317 1.00 97.56 309 GLU A O 1
ATOM 2459 N N . LYS A 1 310 ? 2.163 3.921 23.541 1.00 97.69 310 LYS A N 1
ATOM 2460 C CA . LYS A 1 310 ? 3.004 2.868 22.964 1.00 97.69 310 LYS A CA 1
ATOM 2461 C C . LYS A 1 310 ? 2.871 1.617 23.821 1.00 97.69 310 LYS A C 1
ATOM 2463 O O . LYS A 1 310 ? 3.355 1.601 24.948 1.00 97.69 310 LYS A O 1
ATOM 2468 N N . LEU A 1 311 ? 2.255 0.584 23.266 1.00 97.06 311 LEU A N 1
ATOM 2469 C CA . LEU A 1 311 ? 2.044 -0.692 23.941 1.00 97.06 311 LEU A CA 1
ATOM 2470 C C . LEU A 1 311 ? 2.935 -1.778 23.330 1.00 97.06 311 LEU A C 1
ATOM 2472 O O . LEU A 1 311 ? 3.372 -1.668 22.182 1.00 97.06 311 LEU A O 1
ATOM 2476 N N . SER A 1 312 ? 3.199 -2.842 24.092 1.00 96.75 312 SER A N 1
ATOM 2477 C CA . SER A 1 312 ? 3.797 -4.055 23.523 1.00 96.75 312 SER A CA 1
ATOM 2478 C C . SER A 1 312 ? 2.862 -4.667 22.475 1.00 96.75 312 SER A C 1
ATOM 2480 O O . SER A 1 312 ? 1.653 -4.447 22.514 1.00 96.75 312 SER A O 1
ATOM 2482 N N . VAL A 1 313 ? 3.399 -5.465 21.549 1.00 95.88 313 VAL A N 1
ATOM 2483 C CA . VAL A 1 313 ? 2.619 -6.063 20.447 1.00 95.88 313 VAL A CA 1
ATOM 2484 C C . VAL A 1 313 ? 1.378 -6.809 20.957 1.00 95.88 313 VAL A C 1
ATOM 2486 O O . VAL A 1 313 ? 0.281 -6.606 20.440 1.00 95.88 313 VAL A O 1
ATOM 2489 N N . GLY A 1 314 ? 1.526 -7.609 22.019 1.00 93.50 314 GLY A N 1
ATOM 2490 C CA . GLY A 1 314 ? 0.413 -8.337 22.635 1.00 93.50 314 GLY A CA 1
ATOM 2491 C C . GLY A 1 314 ? -0.637 -7.416 23.264 1.00 93.50 314 GLY A C 1
ATOM 2492 O O . GLY A 1 314 ? -1.825 -7.584 23.012 1.00 93.50 314 GLY A O 1
ATOM 2493 N N . GLN A 1 315 ? -0.214 -6.397 24.017 1.00 95.12 315 GLN A N 1
ATOM 2494 C CA . GLN A 1 315 ? -1.131 -5.435 24.644 1.00 95.12 315 GLN A CA 1
ATOM 2495 C C . GLN A 1 315 ? -1.854 -4.559 23.612 1.00 95.12 315 GLN A C 1
ATOM 2497 O O . GLN A 1 315 ? -3.055 -4.338 23.726 1.00 95.12 315 GLN A O 1
ATOM 2502 N N . ALA A 1 316 ? -1.141 -4.092 22.584 1.00 96.31 316 ALA A N 1
ATOM 2503 C CA . ALA A 1 316 ? -1.709 -3.326 21.478 1.00 96.31 316 ALA A CA 1
ATOM 2504 C C . ALA A 1 316 ? -2.812 -4.121 20.771 1.00 96.31 316 ALA A C 1
ATOM 2506 O O . ALA A 1 316 ? -3.889 -3.598 20.487 1.00 96.31 316 ALA A O 1
ATOM 2507 N N . ARG A 1 317 ? -2.545 -5.406 20.524 1.00 95.12 317 ARG A N 1
ATOM 2508 C CA . ARG A 1 317 ? -3.504 -6.339 19.943 1.00 95.12 317 ARG A CA 1
ATOM 2509 C C . ARG A 1 317 ? -4.742 -6.489 20.826 1.00 95.12 317 ARG A C 1
ATOM 2511 O O . ARG A 1 317 ? -5.858 -6.369 20.326 1.00 95.12 317 ARG A O 1
ATOM 2518 N N . ASP A 1 318 ? -4.547 -6.724 22.119 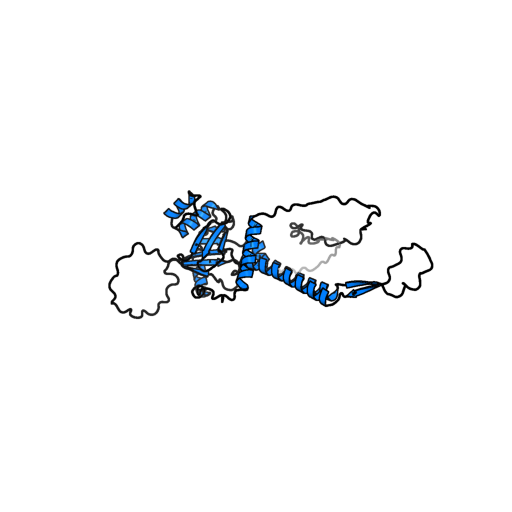1.00 93.69 318 ASP A N 1
ATOM 2519 C CA . ASP A 1 318 ? -5.633 -6.906 23.085 1.00 93.69 318 ASP A CA 1
ATOM 2520 C C . ASP A 1 318 ? -6.527 -5.667 23.193 1.00 93.69 318 ASP A C 1
ATOM 2522 O O . ASP A 1 318 ? -7.752 -5.795 23.205 1.00 93.69 318 ASP A O 1
ATOM 2526 N N . GLU A 1 319 ? -5.930 -4.475 23.225 1.00 95.69 319 GLU A N 1
ATOM 2527 C CA . GLU A 1 319 ? -6.669 -3.213 23.239 1.00 95.69 319 GLU A CA 1
ATOM 2528 C C . GLU A 1 319 ? -7.464 -3.023 21.944 1.00 95.69 319 GLU A C 1
ATOM 2530 O O . GLU A 1 319 ? -8.659 -2.738 21.993 1.00 95.69 319 GLU A O 1
ATOM 2535 N N . ILE A 1 320 ? -6.868 -3.275 20.774 1.00 96.06 320 ILE A N 1
ATOM 2536 C CA . ILE A 1 320 ? -7.601 -3.196 19.501 1.00 96.06 320 ILE A CA 1
ATOM 2537 C C . ILE A 1 320 ? -8.787 -4.174 19.487 1.00 96.06 320 ILE A C 1
ATOM 2539 O O . ILE A 1 320 ? -9.882 -3.796 19.073 1.00 96.06 320 ILE A O 1
ATOM 2543 N N . PHE A 1 321 ? -8.615 -5.404 19.979 1.00 93.25 321 PHE A N 1
ATOM 2544 C CA . PHE A 1 321 ? -9.713 -6.370 20.071 1.00 93.25 321 PHE A CA 1
ATOM 2545 C C . PHE A 1 321 ? -10.788 -5.962 21.074 1.00 93.25 321 PHE A C 1
ATOM 2547 O O . PHE A 1 321 ? -11.972 -6.155 20.800 1.00 93.25 321 PHE A O 1
ATOM 2554 N N . LYS A 1 322 ? -10.400 -5.377 22.210 1.00 94.00 322 LYS A N 1
ATOM 2555 C CA . LYS A 1 322 ? -11.330 -4.821 23.198 1.00 94.00 322 LYS A CA 1
ATOM 2556 C C . LYS A 1 322 ? -12.182 -3.714 22.580 1.00 94.00 322 LYS A C 1
ATOM 2558 O O . LYS A 1 322 ? -13.395 -3.712 22.766 1.00 94.00 322 LYS A O 1
ATOM 2563 N N . TRP A 1 323 ? -11.575 -2.824 21.799 1.00 93.69 323 TRP A N 1
ATOM 2564 C CA . TRP A 1 323 ? -12.299 -1.793 21.056 1.00 93.69 323 TRP A CA 1
ATOM 2565 C C . TRP A 1 323 ? -13.205 -2.373 19.963 1.00 93.69 323 TRP A C 1
ATOM 2567 O O . TRP A 1 323 ? -14.287 -1.834 19.715 1.00 93.69 323 TRP A O 1
ATOM 2577 N N . TRP A 1 324 ? -12.789 -3.477 19.334 1.00 93.62 324 TRP A N 1
ATOM 2578 C CA . TRP A 1 324 ? -13.529 -4.094 18.237 1.00 93.62 324 TRP A CA 1
ATOM 2579 C C . TRP A 1 324 ? -14.744 -4.909 18.692 1.00 93.62 324 TRP A C 1
ATOM 2581 O O . TRP A 1 324 ? -15.864 -4.638 18.268 1.00 93.62 324 TRP A O 1
ATOM 2591 N N . TYR A 1 325 ? -14.528 -5.893 19.566 1.00 91.38 325 TYR A N 1
ATOM 2592 C CA . TYR A 1 325 ? -15.543 -6.868 19.988 1.00 91.38 325 TYR A CA 1
ATOM 2593 C C . TYR A 1 325 ? -16.076 -6.625 21.408 1.00 91.38 325 TYR A C 1
ATOM 2595 O O . TYR A 1 325 ? -16.991 -7.315 21.850 1.00 91.38 325 TYR A O 1
ATOM 2603 N N . GLY A 1 326 ? -15.516 -5.667 22.148 1.00 91.88 326 GLY A N 1
ATOM 2604 C CA . GLY A 1 326 ? -15.806 -5.465 23.567 1.00 91.88 326 GLY A CA 1
ATOM 2605 C C . GLY A 1 326 ? -14.894 -6.282 24.488 1.00 91.88 326 GLY A C 1
ATOM 2606 O O . GLY A 1 326 ? -14.155 -7.173 24.065 1.00 91.88 326 GLY A O 1
ATOM 2607 N N . GLU A 1 327 ? -14.932 -5.973 25.785 1.00 92.12 327 GLU A N 1
ATOM 2608 C CA . GLU A 1 327 ? -13.984 -6.527 26.760 1.00 92.12 327 GLU A CA 1
ATOM 2609 C C . GLU A 1 327 ? -14.153 -8.039 26.986 1.00 92.12 327 GLU A C 1
ATOM 2611 O O . GLU A 1 327 ? -13.158 -8.761 27.086 1.00 92.12 327 GLU A O 1
ATOM 2616 N N . ALA A 1 328 ? -15.395 -8.532 27.021 1.00 89.50 328 ALA A N 1
ATOM 2617 C CA . ALA A 1 328 ? -15.691 -9.945 27.257 1.00 89.50 328 ALA A CA 1
ATOM 2618 C C . ALA A 1 328 ? -15.185 -10.839 26.110 1.00 89.50 328 ALA A C 1
ATOM 2620 O O . ALA A 1 328 ? -14.445 -11.799 26.339 1.00 89.50 328 ALA A O 1
ATOM 2621 N N . LEU A 1 329 ? -15.521 -10.486 24.863 1.00 85.81 329 LEU A N 1
ATOM 2622 C CA . LEU A 1 329 ? -15.063 -11.211 23.675 1.00 85.81 329 LEU A CA 1
ATOM 2623 C C . LEU A 1 329 ? -13.559 -11.034 23.448 1.00 85.81 329 LEU A C 1
ATOM 2625 O O . LEU A 1 329 ? -12.873 -12.005 23.132 1.00 85.81 329 LEU A O 1
ATOM 2629 N N . GLY A 1 330 ? -13.024 -9.836 23.700 1.00 84.69 330 GLY A N 1
ATOM 2630 C CA . GLY A 1 330 ? -11.588 -9.577 23.639 1.00 84.69 330 GLY A CA 1
ATOM 2631 C C . GLY A 1 330 ? -10.787 -10.458 24.603 1.00 84.69 330 GLY A C 1
ATOM 2632 O O . GLY A 1 330 ? -9.732 -10.961 24.231 1.00 84.69 330 GLY A O 1
ATOM 2633 N N . LYS A 1 331 ? -11.280 -10.712 25.826 1.00 86.38 331 LYS A N 1
ATOM 2634 C CA . LYS A 1 331 ? -10.648 -11.661 26.767 1.00 86.38 331 LYS A CA 1
ATOM 2635 C C . LYS A 1 331 ? -10.717 -13.106 26.271 1.00 86.38 331 LYS A C 1
ATOM 2637 O O . LYS A 1 331 ? -9.708 -13.801 26.332 1.00 86.38 331 LYS A O 1
ATOM 2642 N N . LYS A 1 332 ? -11.867 -13.543 25.744 1.00 85.94 332 LYS A N 1
ATOM 2643 C CA . LYS A 1 332 ? -12.042 -14.912 25.224 1.00 85.94 332 LYS A CA 1
ATOM 2644 C C . LYS A 1 332 ? -11.077 -15.213 24.077 1.00 85.94 332 LYS A C 1
ATOM 2646 O O . LYS A 1 332 ? -10.468 -16.278 24.044 1.00 85.94 332 LYS A O 1
ATOM 2651 N N . LEU A 1 333 ? -10.908 -14.251 23.176 1.00 82.25 333 LEU A N 1
ATOM 2652 C CA . LEU A 1 333 ? -10.073 -14.406 21.994 1.00 82.25 333 LEU A CA 1
ATOM 2653 C C . LEU A 1 333 ? -8.577 -14.526 22.314 1.00 82.25 333 LEU A C 1
ATOM 2655 O O . LEU A 1 333 ? -7.882 -15.273 21.637 1.00 82.25 333 LEU A O 1
ATOM 2659 N N . ARG A 1 334 ? -8.087 -13.894 23.390 1.00 76.38 334 ARG A N 1
ATOM 2660 C CA . ARG A 1 334 ? -6.678 -14.008 23.822 1.00 76.38 334 ARG A CA 1
ATOM 2661 C C . ARG A 1 334 ? -6.231 -15.440 24.087 1.00 76.38 334 ARG A C 1
ATOM 2663 O O . ARG A 1 334 ? -5.109 -15.793 23.742 1.00 76.38 334 ARG A O 1
ATOM 2670 N N . GLY A 1 335 ? -7.081 -16.220 24.754 1.00 72.00 335 GLY A N 1
ATOM 2671 C CA . GLY A 1 335 ? -6.729 -17.557 25.237 1.00 72.00 335 GLY A CA 1
ATOM 2672 C C . GLY A 1 335 ? -6.869 -18.646 24.179 1.00 72.00 335 GLY A C 1
ATOM 2673 O O . GLY A 1 335 ? -6.285 -19.716 24.315 1.00 72.00 335 GLY A O 1
ATOM 2674 N N . SER A 1 336 ? -7.636 -18.394 23.119 1.00 68.88 336 SER A N 1
ATOM 2675 C CA . SER A 1 336 ? -7.869 -19.380 22.074 1.00 68.88 336 SER A CA 1
ATOM 2676 C C . SER A 1 336 ? -6.929 -19.149 20.897 1.00 68.88 336 SER A C 1
ATOM 2678 O O . SER A 1 336 ? -7.075 -18.171 20.175 1.00 68.88 336 SER A O 1
ATOM 2680 N N . GLU A 1 337 ? -6.059 -20.109 20.582 1.00 63.91 337 GLU A N 1
ATOM 2681 C CA . GLU A 1 337 ? -5.451 -20.188 19.241 1.00 63.91 337 GLU A CA 1
ATOM 2682 C C . GLU A 1 337 ? -6.503 -20.432 18.132 1.00 63.91 337 GLU A C 1
ATOM 2684 O O . GLU A 1 337 ? -6.216 -20.301 16.941 1.00 63.91 337 GLU A O 1
ATOM 2689 N N . ARG A 1 338 ? -7.757 -20.727 18.505 1.00 59.91 338 ARG A N 1
ATOM 2690 C CA . ARG A 1 338 ? -8.898 -20.979 17.611 1.00 59.91 338 ARG A CA 1
ATOM 2691 C C . ARG A 1 338 ? -9.613 -19.708 17.146 1.00 59.91 338 ARG A C 1
ATOM 2693 O O . ARG A 1 338 ? -10.833 -19.603 17.183 1.00 59.91 338 ARG A O 1
ATOM 2700 N N . TRP A 1 339 ? -8.858 -18.756 16.613 1.00 64.69 339 TRP A N 1
ATOM 2701 C CA . TRP A 1 339 ? -9.403 -17.530 16.007 1.00 64.69 339 TRP A CA 1
ATOM 2702 C C . TRP A 1 339 ? -10.268 -17.788 14.759 1.00 64.69 339 TRP A C 1
ATOM 2704 O O . TRP A 1 339 ? -10.965 -16.893 14.295 1.00 64.69 339 TRP A O 1
ATOM 2714 N N . LYS A 1 340 ? -10.192 -18.994 14.178 1.00 56.47 340 LYS A N 1
ATOM 2715 C CA . LYS A 1 340 ? -10.910 -19.374 12.951 1.00 56.47 340 LYS A CA 1
ATOM 2716 C C . LYS A 1 340 ? -12.378 -19.753 13.177 1.00 56.47 340 LYS A C 1
ATOM 2718 O O . LYS A 1 340 ? -13.081 -19.938 12.195 1.00 56.47 340 LYS A O 1
ATOM 2723 N N . GLU A 1 341 ? -12.817 -19.888 14.427 1.00 52.59 341 GLU A N 1
ATOM 2724 C CA . GLU A 1 341 ? -14.148 -20.411 14.780 1.00 52.59 341 GLU A CA 1
ATOM 2725 C C . GLU A 1 341 ? -15.132 -19.316 15.229 1.00 52.59 341 GLU A C 1
ATOM 2727 O O . GLU A 1 341 ? -16.149 -19.618 15.848 1.00 52.59 341 GLU A O 1
ATOM 2732 N N . LEU A 1 342 ? -14.848 -18.039 14.943 1.00 56.12 342 LEU A N 1
ATOM 2733 C CA . LEU A 1 342 ? -15.853 -16.996 15.145 1.00 56.12 342 LEU A CA 1
ATOM 2734 C C . LEU A 1 342 ? -16.964 -17.131 14.079 1.00 56.12 342 LEU A C 1
ATOM 2736 O O . LEU A 1 342 ? -16.618 -17.277 12.903 1.00 56.12 342 LEU A O 1
ATOM 2740 N N . PRO A 1 343 ? -18.248 -17.134 14.491 1.00 47.69 343 PRO A N 1
ATOM 2741 C CA . PRO A 1 343 ? -19.400 -17.285 13.601 1.00 47.69 343 PRO A CA 1
ATOM 2742 C C . PRO A 1 343 ? -19.605 -16.100 12.656 1.00 47.69 343 PRO A C 1
ATOM 2744 O O . PRO A 1 343 ? -19.226 -14.965 13.033 1.00 47.69 343 PRO A O 1
#

Solvent-accessible surface area (backbone atoms only — not comparable to full-atom values): 21997 Å² total; per-residue (Å²): 138,84,79,87,83,86,85,80,88,82,93,81,91,80,84,88,80,88,76,89,78,77,81,90,78,88,87,86,86,86,86,87,82,92,80,81,85,81,89,75,86,92,75,88,81,80,89,74,76,80,91,82,82,82,86,83,94,73,89,80,83,80,80,79,83,74,55,70,70,58,52,53,52,51,54,54,55,52,53,54,59,59,54,71,75,62,80,67,77,82,72,67,74,92,63,73,85,74,66,49,70,54,54,58,73,66,45,58,60,47,70,75,48,79,39,50,31,40,41,64,77,53,72,66,65,70,41,45,64,57,52,43,49,52,45,50,53,54,36,53,53,48,36,50,44,43,68,76,65,44,55,47,83,44,70,58,87,83,60,82,85,77,69,91,76,76,97,65,96,64,91,70,80,83,68,59,48,79,42,73,52,60,66,68,61,38,50,52,51,38,51,50,46,50,51,51,42,49,48,54,41,50,51,61,55,59,67,44,54,35,39,47,28,36,32,38,77,40,59,56,70,57,71,68,69,73,84,64,72,80,68,83,70,81,92,78,76,80,88,73,77,87,68,82,79,76,72,76,63,30,34,33,34,43,24,33,60,71,39,73,82,84,57,68,46,30,50,44,42,55,40,95,45,47,48,83,44,79,37,95,50,85,44,29,32,25,40,38,39,74,86,47,94,67,55,34,35,40,63,46,46,94,63,22,22,43,66,81,39,78,47,57,45,68,55,38,50,46,52,52,34,25,74,70,66,32,63,71,53,27,56,56,54,71,78,41,94,62,72,82,72,69,131

pLDDT: mean 72.95, std 22.46, range [31.0, 98.44]

Secondary structure (DSSP, 8-state):
-PPPPP---------------------SS--S------------------S----------------HHHHHHHHHHHHHHHHHTS-------S-STT--BPPHHHHHHHHHSPPSEEEPPPHHHHTHHHHHHHHHHHHHHHHHHHHHH-EEEEE-TTSTTT-SS----------EEEEEPPHHHHHHHHHHHHHHHHHHHHHHHHHHTTBEEEEEEE-TT-S-----------S--------S------EEEEEETTTTTTT---EEEEGGGEEEEE-SSTTEEEEEETT-SS-EEEE--TTEEETTB---HHHHHHHHHHHHH-HHHHHHHHH-S-GGG--

Sequence (343 aa):
MDQPQVRREELKTEADRGDGTSLHLTSRLKKSLPILFNYRSLSARAWRAPAGARRCACHLRATATVDRDELVNMFRAQNVVRSLRRGQSWRAPPLHRNLGYLRGELLKSLEEAQPVYEMKPQWWQRGTYLVVLVNLIATIGSIELVWKHWTYWEPHPREAELDTGATSASAGERTGEYVLRPWYQRGIAVALQMGFGGFIGGLLLGTRQRDVRRMFLLPRTWPPAPKAAALPRPSRLPPAAASPEKTEERWLILQSLINMNFTGKGIAVPMNQCDLGKGRDDSELKIKVNGITTPFLVRLDGNSKVCGEKLSVGQARDEIFKWWYGEALGKKLRGSERWKELP

Mean predicted aligned error: 15.57 Å

Nearest PDB structures (foldseek):
  9cpb-assembly1_3V  TM=2.047E-01  e=8.893E+00  Bos taurus